Protein AF-A0A6G3TIR3-F1 (afdb_monomer_lite)

Foldseek 3Di:
DPPPPDALLRLLVQLCVVADPLLNLLLLLCLLDFAFPVLSVLCCCQVPVVDDPVSVVSNCPSPQKAWDDQPQFVPRTTGIDGDPRNSVSSPVVDDLVSSVVSLVSQQVVCCVPQHVPDDGLLSLLVVVVVPPDPDDDDDDPPDDDDDDDDDDDDDPDRDDDGPSSNVSSNVSCVVSVPPDPLPVVPPDDPDPDPCPPDPPDPLLVQLVVLVVCCVVPVDLVSLVVSLVSLVVVQVPDVPRSPDVSSVVSNVVSVVVSCVSPDDPPPPD

Organism: NCBI:txid194673

pLDDT: mean 74.74, std 19.96, range [28.95, 96.88]

Secondary structure (DSSP, 8-state):
-------HHHHHHHHHHHS-HHHHHHHHHHTTS--BHHHHHHHHHHH-TT--HHHHHHHHHTTSEEEPPTTSSSS---BEEE-HHHHHHHHTTS-HHHHHHHHHHHHHHHHHHT-TTSPPHHHHHHHHHHS-SS-------------------S----PPPPHHHHHHHHHHHHHHSPPPTTTGGGSS--S------PPPPHHHHHHHHHHHHHHHH--HHHHHHHHHHHHHHHHT-SSTTS-HHHHHHHHHHHHHHHHHH-SGGG--

Structure (mmCIF, N/CA/C/O backbone):
data_AF-A0A6G3TIR3-F1
#
_entry.id   AF-A0A6G3TIR3-F1
#
loop_
_atom_site.group_PDB
_atom_site.id
_atom_site.type_symbol
_atom_site.label_atom_id
_atom_site.label_alt_id
_atom_site.label_comp_id
_atom_site.label_asym_id
_atom_site.label_entity_id
_atom_site.label_seq_id
_atom_site.pdbx_PDB_ins_code
_atom_site.Cartn_x
_atom_site.Cartn_y
_atom_site.Cartn_z
_atom_site.occupancy
_atom_site.B_iso_or_equiv
_atom_site.auth_seq_id
_atom_site.auth_comp_id
_atom_site.auth_asym_id
_atom_site.auth_atom_id
_atom_site.pdbx_PDB_model_num
ATOM 1 N N . ARG A 1 1 ? -39.029 0.942 8.584 1.00 41.62 1 ARG A N 1
ATOM 2 C CA . ARG A 1 1 ? -38.148 2.103 8.299 1.00 41.62 1 ARG A CA 1
ATOM 3 C C . ARG A 1 1 ? -37.143 1.624 7.264 1.00 41.62 1 ARG A C 1
ATOM 5 O O . ARG A 1 1 ? -36.543 0.599 7.548 1.00 41.62 1 ARG A O 1
ATOM 12 N N . PRO A 1 2 ? -37.012 2.245 6.083 1.00 42.28 2 PRO A N 1
ATOM 13 C CA . PRO A 1 2 ? -35.969 1.831 5.154 1.00 42.28 2 PRO A CA 1
ATOM 14 C C . PRO A 1 2 ? -34.622 2.107 5.833 1.00 42.28 2 PRO A C 1
ATOM 16 O O . PRO A 1 2 ? -34.397 3.221 6.311 1.00 42.28 2 PRO A O 1
ATOM 19 N N . ASP A 1 3 ? -33.781 1.082 5.967 1.00 44.12 3 ASP A N 1
ATOM 20 C CA . ASP A 1 3 ? -32.414 1.219 6.460 1.00 44.12 3 ASP A CA 1
ATOM 21 C C . ASP A 1 3 ? -31.684 2.204 5.551 1.00 44.12 3 ASP A C 1
ATOM 23 O O . ASP A 1 3 ? -31.348 1.893 4.406 1.00 44.12 3 ASP A O 1
ATOM 27 N N . ARG A 1 4 ? -31.476 3.429 6.039 1.00 58.00 4 ARG A N 1
ATOM 28 C CA . ARG A 1 4 ? -30.613 4.401 5.377 1.00 58.00 4 ARG A CA 1
ATOM 29 C C . ARG A 1 4 ? -29.225 3.769 5.383 1.00 58.00 4 ARG A C 1
ATOM 31 O O . ARG A 1 4 ? -28.583 3.735 6.433 1.00 58.00 4 ARG A O 1
ATOM 38 N N . ARG A 1 5 ? -28.813 3.173 4.256 1.00 70.81 5 ARG A N 1
ATOM 39 C CA . ARG A 1 5 ? -27.464 2.621 4.096 1.00 70.81 5 ARG A CA 1
ATOM 40 C C . ARG A 1 5 ? -26.497 3.722 4.516 1.00 70.81 5 ARG A C 1
ATOM 42 O O . ARG A 1 5 ? -26.502 4.799 3.926 1.00 70.81 5 ARG A O 1
ATOM 49 N N . ARG A 1 6 ? -25.774 3.480 5.610 1.00 80.19 6 ARG A N 1
ATOM 50 C CA . ARG A 1 6 ? -24.813 4.440 6.156 1.00 80.19 6 ARG A CA 1
ATOM 51 C C . ARG A 1 6 ? -23.750 4.711 5.107 1.00 80.19 6 ARG A C 1
ATOM 53 O O . ARG A 1 6 ? -23.329 3.776 4.424 1.00 80.19 6 ARG A O 1
ATOM 60 N N . THR A 1 7 ? -23.304 5.955 5.012 1.00 89.62 7 THR A N 1
ATOM 61 C CA . THR A 1 7 ? -22.219 6.304 4.093 1.00 89.62 7 THR A CA 1
ATOM 62 C C . THR A 1 7 ? -20.907 5.635 4.535 1.00 89.62 7 THR A C 1
ATOM 64 O O . THR A 1 7 ? -20.741 5.300 5.716 1.00 89.62 7 THR A O 1
ATOM 67 N N . PRO A 1 8 ? -19.936 5.443 3.629 1.00 89.56 8 PRO A N 1
ATOM 68 C CA . PRO A 1 8 ? -18.633 4.872 3.978 1.00 89.56 8 PRO A CA 1
ATOM 69 C C . PRO A 1 8 ? -17.921 5.646 5.094 1.00 89.56 8 PRO A C 1
ATOM 71 O O . PRO A 1 8 ? -17.424 5.055 6.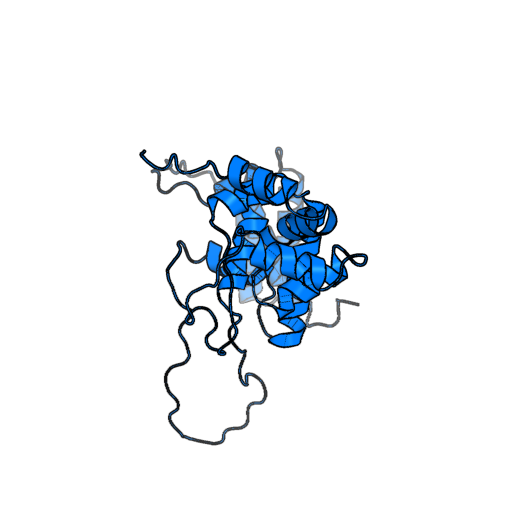053 1.00 89.56 8 PRO A O 1
ATOM 74 N N . LEU A 1 9 ? -17.958 6.981 5.034 1.00 90.25 9 LEU A N 1
ATOM 75 C CA . LEU A 1 9 ? -17.389 7.856 6.062 1.00 90.25 9 LEU A CA 1
ATOM 76 C C . LEU A 1 9 ? -18.098 7.711 7.415 1.00 90.25 9 LEU A C 1
ATOM 78 O O . LEU A 1 9 ? -17.435 7.734 8.452 1.00 90.25 9 LEU A O 1
ATOM 82 N N . GLU A 1 10 ? -19.419 7.514 7.430 1.00 91.81 10 GLU A N 1
ATOM 83 C CA . GLU A 1 10 ? -20.172 7.232 8.659 1.00 91.81 10 GLU A CA 1
ATOM 84 C C . GLU A 1 10 ? -19.785 5.877 9.261 1.00 91.81 10 GLU A C 1
ATOM 86 O O . GLU A 1 10 ? -19.665 5.763 10.482 1.00 91.81 10 GLU A O 1
ATOM 91 N N . ARG A 1 11 ? -19.551 4.851 8.429 1.00 92.81 11 ARG A N 1
ATOM 92 C CA . ARG A 1 11 ? -19.075 3.535 8.889 1.00 92.81 11 ARG A CA 1
ATOM 93 C C . ARG A 1 11 ? -17.698 3.643 9.539 1.00 92.81 11 ARG A C 1
ATOM 95 O O . ARG A 1 11 ? -17.530 3.157 10.656 1.00 92.81 11 ARG A O 1
ATOM 102 N N . VAL A 1 12 ? -16.754 4.325 8.884 1.00 93.44 12 VAL A N 1
ATOM 103 C CA . VAL A 1 12 ? -15.408 4.562 9.432 1.00 93.44 12 VAL A CA 1
ATOM 104 C C . VAL A 1 12 ? -15.484 5.376 10.723 1.00 93.44 12 VAL A C 1
ATOM 106 O O . VAL A 1 12 ? -14.868 5.005 11.715 1.00 93.44 12 VAL A O 1
ATOM 109 N N . SER A 1 13 ? -16.281 6.447 10.751 1.00 92.50 13 SER A N 1
ATOM 110 C CA . SER A 1 13 ? -16.417 7.306 11.937 1.00 92.50 13 SER A CA 1
ATOM 111 C C . SER A 1 13 ? -17.039 6.568 13.121 1.00 92.50 13 SER A C 1
ATOM 113 O O . SER A 1 13 ? -16.564 6.704 14.246 1.00 92.50 13 SER A O 1
ATOM 115 N N . ARG A 1 14 ? -18.057 5.731 12.880 1.00 93.56 14 ARG A N 1
ATOM 116 C CA . ARG A 1 14 ? -18.652 4.876 13.915 1.00 93.56 14 ARG A CA 1
ATOM 117 C C . ARG A 1 14 ? -17.639 3.879 14.469 1.00 93.56 14 ARG A C 1
ATOM 119 O O . ARG A 1 14 ? -17.598 3.690 15.679 1.00 93.56 14 ARG A O 1
ATOM 126 N N . PHE A 1 15 ? -16.855 3.247 13.597 1.00 94.06 15 PHE A N 1
ATOM 127 C CA . PHE A 1 15 ? -15.789 2.348 14.025 1.00 94.06 15 PHE A CA 1
ATOM 128 C C . PHE A 1 15 ? -14.762 3.094 14.882 1.00 94.06 15 PHE A C 1
ATOM 130 O O . PHE A 1 15 ? -14.517 2.686 16.008 1.00 94.06 15 PHE A O 1
ATOM 137 N N . SER A 1 16 ? -14.246 4.235 14.411 1.00 92.44 16 SER A N 1
ATOM 138 C CA . SER A 1 16 ? -13.274 5.037 15.164 1.00 92.44 16 SER A CA 1
ATOM 139 C C . SER A 1 16 ? -13.802 5.527 16.517 1.00 92.44 16 SER A C 1
ATOM 141 O O . SER A 1 16 ? -13.012 5.704 17.432 1.00 92.44 16 SER A O 1
ATOM 143 N N . ALA A 1 17 ? -15.113 5.745 16.660 1.00 93.19 17 ALA A N 1
ATOM 144 C CA . ALA A 1 17 ? -15.724 6.138 17.931 1.00 93.19 17 ALA A CA 1
ATOM 145 C C . ALA A 1 17 ? -15.863 4.977 18.934 1.00 93.19 17 ALA A C 1
ATOM 147 O O . ALA A 1 17 ? -15.953 5.222 20.134 1.00 93.19 17 ALA A O 1
ATOM 148 N N . GLY A 1 18 ? -15.936 3.732 18.451 1.00 91.62 18 GLY A N 1
ATOM 149 C CA . GLY A 1 18 ? -16.073 2.533 19.285 1.00 91.62 18 GLY A CA 1
ATOM 150 C C . GLY A 1 18 ? -14.779 1.743 19.481 1.00 91.62 18 GLY A C 1
ATOM 151 O O . GLY A 1 18 ? -14.762 0.837 20.308 1.00 91.62 18 GLY A O 1
ATOM 152 N N . ALA A 1 19 ? -13.733 2.063 18.721 1.00 94.31 19 ALA A N 1
ATOM 153 C CA . ALA A 1 19 ? -12.439 1.398 18.756 1.00 94.31 19 ALA A CA 1
ATOM 154 C C . ALA A 1 19 ? -11.397 2.246 19.498 1.00 94.31 19 ALA A C 1
ATOM 156 O O . ALA A 1 19 ? -11.492 3.475 19.567 1.00 94.31 19 ALA A O 1
ATOM 157 N N . SER A 1 20 ? -10.362 1.594 20.013 1.00 95.69 20 SER A N 1
ATOM 158 C CA . SER A 1 20 ? -9.183 2.264 20.546 1.00 95.69 20 SER A CA 1
ATOM 159 C C . SER A 1 20 ? -8.478 3.089 19.453 1.00 95.69 20 SER A C 1
ATOM 161 O O . SER A 1 20 ? -8.531 2.742 18.266 1.00 95.69 20 SER A O 1
ATOM 163 N N . PRO A 1 21 ? -7.765 4.179 19.806 1.00 94.44 21 PRO A N 1
ATOM 164 C CA . PRO A 1 21 ? -7.036 4.983 18.821 1.00 94.44 21 PRO A CA 1
ATOM 165 C C . PRO A 1 21 ? -6.026 4.164 18.003 1.00 94.44 21 PRO A C 1
ATOM 167 O O . PRO A 1 21 ? -5.838 4.411 16.811 1.00 94.44 21 PRO A O 1
ATOM 170 N N . ALA A 1 22 ? -5.409 3.159 18.631 1.00 95.19 22 ALA A N 1
ATOM 171 C CA . ALA A 1 22 ? -4.473 2.253 17.980 1.00 95.19 22 ALA A CA 1
ATOM 172 C C . ALA A 1 22 ? -5.178 1.314 16.983 1.00 95.19 22 ALA A C 1
ATOM 174 O O . ALA A 1 22 ? -4.703 1.182 15.856 1.00 95.19 22 ALA A O 1
ATOM 175 N N . ALA A 1 23 ? -6.346 0.753 17.319 1.00 96.31 23 ALA A N 1
ATOM 176 C CA . ALA A 1 23 ? -7.161 -0.018 16.376 1.00 96.31 23 ALA A CA 1
ATOM 177 C C . ALA A 1 23 ? -7.675 0.844 15.208 1.00 96.31 23 ALA A C 1
ATOM 179 O O . ALA A 1 23 ? -7.647 0.417 14.050 1.00 96.31 23 ALA A O 1
ATOM 180 N N . ALA A 1 24 ? -8.075 2.091 15.483 1.00 95.94 24 ALA A N 1
ATOM 181 C CA . ALA A 1 24 ? -8.470 3.050 14.454 1.00 95.94 24 ALA A CA 1
ATOM 182 C C . ALA A 1 24 ? -7.327 3.348 13.470 1.00 95.94 24 ALA A C 1
ATOM 184 O O . ALA A 1 24 ? -7.555 3.386 12.259 1.00 95.94 24 ALA A O 1
ATOM 185 N N . ARG A 1 25 ? -6.095 3.517 13.971 1.00 96.06 25 ARG A N 1
ATOM 186 C CA . ARG A 1 25 ? -4.902 3.707 13.133 1.00 96.06 25 ARG A CA 1
ATOM 187 C C . ARG A 1 25 ? -4.528 2.436 12.373 1.00 96.06 25 ARG A C 1
ATOM 189 O O . ARG A 1 25 ? -4.224 2.515 11.186 1.00 96.06 25 ARG A O 1
ATOM 196 N N . LEU A 1 26 ? -4.608 1.273 13.018 1.00 96.88 26 LEU A N 1
ATOM 197 C CA . LEU A 1 26 ? -4.337 -0.018 12.388 1.00 96.88 26 LEU A CA 1
ATOM 198 C C . LEU A 1 26 ? -5.281 -0.275 11.207 1.00 96.88 26 LEU A C 1
ATOM 200 O O . LEU A 1 26 ? -4.818 -0.681 10.147 1.00 96.88 26 LEU A O 1
ATOM 204 N N . ALA A 1 27 ? -6.574 0.039 11.335 1.00 96.69 27 ALA A N 1
ATOM 205 C CA . ALA A 1 27 ? -7.530 -0.086 10.233 1.00 96.69 27 ALA A CA 1
ATOM 206 C C . ALA A 1 27 ? -7.134 0.739 8.992 1.00 96.69 27 ALA A C 1
ATOM 208 O O . ALA A 1 27 ? -7.370 0.299 7.868 1.00 96.69 27 ALA A O 1
ATOM 209 N N . VAL A 1 28 ? -6.507 1.908 9.182 1.00 96.62 28 VAL A N 1
ATOM 210 C CA . VAL A 1 28 ? -6.006 2.740 8.076 1.00 96.62 28 VAL A CA 1
ATOM 211 C C . VAL A 1 28 ? -4.849 2.049 7.352 1.00 96.62 28 VAL A C 1
ATOM 213 O O . VAL A 1 28 ? -4.869 1.984 6.127 1.00 96.62 28 VAL A O 1
ATOM 216 N N . TYR A 1 29 ? -3.882 1.477 8.077 1.00 96.69 29 TYR A N 1
ATOM 217 C CA . TYR A 1 29 ? -2.795 0.719 7.444 1.00 96.69 29 TYR A CA 1
ATOM 218 C C . TYR A 1 29 ? -3.309 -0.539 6.746 1.00 96.69 29 TYR A C 1
ATOM 220 O O . TYR A 1 29 ? -2.918 -0.817 5.616 1.00 96.69 29 TYR A O 1
ATOM 228 N N . LEU A 1 30 ? -4.238 -1.264 7.372 1.00 96.00 30 LEU A N 1
ATOM 229 C CA . LEU A 1 30 ? -4.790 -2.495 6.811 1.00 96.00 30 LEU A CA 1
ATOM 230 C C . LEU A 1 30 ? -5.592 -2.263 5.522 1.00 96.00 30 LEU A C 1
ATOM 232 O O . LEU A 1 30 ? -5.652 -3.151 4.670 1.00 96.00 30 LEU A O 1
ATOM 236 N N . ALA A 1 31 ? -6.143 -1.063 5.319 1.00 95.50 31 ALA A N 1
ATOM 237 C CA . ALA A 1 31 ? -6.782 -0.691 4.057 1.00 95.50 31 ALA A CA 1
ATOM 238 C C . ALA A 1 31 ? -5.821 -0.768 2.854 1.00 95.50 31 ALA A C 1
ATOM 240 O O . ALA A 1 31 ? -6.276 -1.026 1.736 1.00 95.50 31 ALA A O 1
ATOM 241 N N . ALA A 1 32 ? -4.516 -0.605 3.096 1.00 94.00 32 ALA A N 1
ATOM 242 C CA . ALA A 1 32 ? -3.428 -0.714 2.125 1.00 94.00 32 ALA A CA 1
ATOM 243 C C . ALA A 1 32 ? -2.733 -2.092 2.154 1.00 94.00 32 ALA A C 1
ATOM 245 O O . ALA A 1 32 ? -1.592 -2.222 1.724 1.00 94.00 32 ALA A O 1
ATOM 246 N N . THR A 1 33 ? -3.381 -3.133 2.684 1.00 92.81 33 THR A N 1
ATOM 247 C CA . THR A 1 33 ? -2.770 -4.468 2.781 1.00 92.81 33 THR A CA 1
ATOM 248 C C . THR A 1 33 ? -3.672 -5.562 2.226 1.00 92.81 33 THR A C 1
ATOM 250 O O . THR A 1 33 ? -4.901 -5.448 2.313 1.00 92.81 33 THR A O 1
ATOM 253 N N . PRO A 1 34 ? -3.080 -6.649 1.707 1.00 90.19 34 PRO A N 1
ATOM 254 C CA . PRO A 1 34 ? -3.772 -7.916 1.511 1.00 90.19 34 PRO A CA 1
ATOM 255 C C . PRO A 1 34 ? -4.199 -8.467 2.872 1.00 90.19 34 PRO A C 1
ATOM 257 O O . PRO A 1 34 ? -3.381 -8.649 3.774 1.00 90.19 34 PRO A O 1
ATOM 260 N N . LEU A 1 35 ? -5.495 -8.707 3.046 1.00 91.69 35 LEU A N 1
ATOM 261 C CA . LEU A 1 35 ? -6.059 -9.002 4.359 1.00 91.69 35 LEU A CA 1
ATOM 262 C C . LEU A 1 35 ? -6.076 -10.508 4.638 1.00 91.69 35 LEU A C 1
ATOM 264 O O . LEU A 1 35 ? -7.133 -11.127 4.737 1.00 91.69 35 LEU A O 1
ATOM 268 N N . CYS A 1 36 ? -4.899 -11.101 4.799 1.00 90.75 36 CYS A N 1
ATOM 269 C CA . CYS A 1 36 ? -4.747 -12.396 5.457 1.00 90.75 36 CYS A CA 1
ATOM 270 C C . CYS A 1 36 ? -4.069 -12.197 6.818 1.00 90.75 36 CYS A C 1
ATOM 272 O O . CYS A 1 36 ? -3.284 -11.266 7.012 1.00 90.75 36 CYS A O 1
ATOM 274 N N . LEU A 1 37 ? -4.381 -13.057 7.790 1.00 92.44 37 LEU A N 1
ATOM 275 C CA . LEU A 1 37 ? -3.948 -12.850 9.176 1.00 92.44 37 LEU A CA 1
ATOM 276 C C . LEU A 1 37 ? -2.421 -12.661 9.340 1.00 92.44 37 LEU A C 1
ATOM 278 O O . LEU A 1 37 ? -2.038 -11.752 10.080 1.00 92.44 37 LEU A O 1
ATOM 282 N N . PRO A 1 38 ? -1.545 -13.420 8.646 1.00 91.44 38 PRO A N 1
ATOM 283 C CA . PRO A 1 38 ? -0.098 -13.212 8.734 1.00 91.44 38 PRO A CA 1
ATOM 284 C C . PRO A 1 38 ? 0.345 -11.813 8.287 1.00 91.44 38 PRO A C 1
ATOM 286 O O . PRO A 1 38 ? 1.161 -11.181 8.956 1.00 91.44 38 PRO A O 1
ATOM 289 N N . VAL A 1 39 ? -0.230 -11.294 7.198 1.00 92.62 39 VAL A N 1
ATOM 290 C CA . VAL A 1 39 ? 0.092 -9.955 6.679 1.00 92.62 39 VAL A CA 1
ATOM 291 C C . VAL A 1 39 ? -0.456 -8.867 7.596 1.00 92.62 39 VAL A C 1
ATOM 293 O O . VAL A 1 39 ? 0.236 -7.889 7.872 1.00 92.62 39 VAL A O 1
ATOM 296 N N . MET A 1 40 ? -1.659 -9.054 8.143 1.00 94.94 40 MET A N 1
ATOM 297 C CA . MET A 1 40 ? -2.224 -8.112 9.112 1.00 94.94 40 MET A CA 1
ATOM 298 C C . MET A 1 40 ? -1.338 -7.994 10.361 1.00 94.94 40 MET A C 1
ATOM 300 O O . MET A 1 40 ? -1.084 -6.890 10.840 1.00 94.94 40 MET A O 1
ATOM 304 N N . GLN A 1 41 ? -0.833 -9.124 10.868 1.00 95.00 41 GLN A N 1
ATOM 305 C CA . GLN A 1 41 ? 0.091 -9.162 12.005 1.00 95.00 41 GLN A CA 1
ATOM 306 C C . GLN A 1 41 ? 1.458 -8.561 11.666 1.00 95.00 41 GLN A C 1
ATOM 308 O O . GLN A 1 41 ? 2.043 -7.870 12.501 1.00 95.00 41 GLN A O 1
ATOM 313 N N . LEU A 1 42 ? 1.969 -8.799 10.455 1.00 95.00 42 LEU A N 1
ATOM 314 C CA . LEU A 1 42 ? 3.196 -8.166 9.978 1.00 95.00 42 LEU A CA 1
ATOM 315 C C . LEU A 1 42 ? 3.056 -6.643 10.009 1.00 95.00 42 LEU A C 1
ATOM 317 O O . LEU A 1 42 ? 3.841 -5.973 10.673 1.00 95.00 42 LEU A O 1
ATOM 321 N N . VAL A 1 43 ? 2.023 -6.117 9.351 1.00 95.44 43 VAL A N 1
ATOM 322 C CA . VAL A 1 43 ? 1.775 -4.673 9.240 1.00 95.44 43 VAL A CA 1
ATOM 323 C C . VAL A 1 43 ? 1.524 -4.055 10.607 1.00 95.44 43 VAL A C 1
ATOM 325 O O . VAL A 1 43 ? 2.019 -2.968 10.886 1.00 95.44 43 VAL A O 1
ATOM 328 N N . GLN A 1 44 ? 0.820 -4.756 11.495 1.00 96.19 44 GLN A N 1
ATOM 329 C CA . GLN A 1 44 ? 0.664 -4.320 12.875 1.00 96.19 44 GLN A CA 1
ATOM 330 C C . GLN A 1 44 ? 2.020 -4.109 13.562 1.00 96.19 44 GLN A C 1
ATOM 332 O O . GLN A 1 44 ? 2.265 -3.051 14.138 1.00 96.19 44 GLN A O 1
ATOM 337 N N . ARG A 1 45 ? 2.908 -5.106 13.495 1.00 96.06 45 ARG A N 1
ATOM 338 C CA . ARG A 1 45 ? 4.201 -5.081 14.193 1.00 96.06 45 ARG A CA 1
ATOM 339 C C . ARG A 1 45 ? 5.177 -4.075 13.589 1.00 96.06 45 ARG A C 1
ATOM 341 O O . ARG A 1 45 ? 5.994 -3.535 14.328 1.00 96.06 45 ARG A O 1
ATOM 348 N N . THR A 1 46 ? 5.105 -3.830 12.281 1.00 95.12 46 THR A N 1
ATOM 349 C CA . THR A 1 46 ? 6.017 -2.910 11.588 1.00 95.12 46 THR A CA 1
ATOM 350 C C . THR A 1 46 ? 5.521 -1.466 11.602 1.00 95.12 46 THR A C 1
ATOM 352 O O . THR A 1 46 ? 6.301 -0.563 11.891 1.00 95.12 46 THR A O 1
ATOM 355 N N . MET A 1 47 ? 4.228 -1.233 11.360 1.00 95.25 47 MET A N 1
ATOM 356 C CA . MET A 1 47 ? 3.656 0.118 11.255 1.00 95.25 47 MET A CA 1
ATOM 357 C C . MET A 1 47 ? 3.150 0.673 12.588 1.00 95.25 47 MET A C 1
ATOM 359 O O . MET A 1 47 ? 2.989 1.887 12.732 1.00 95.25 47 MET A O 1
ATOM 363 N N . LEU A 1 48 ? 2.855 -0.195 13.561 1.00 94.94 48 LEU A N 1
ATOM 364 C CA . LEU A 1 48 ? 2.316 0.203 14.861 1.00 94.94 48 LEU A CA 1
ATOM 365 C C . LEU A 1 48 ? 2.867 -0.680 16.002 1.00 94.94 48 LEU A C 1
ATOM 367 O O . LEU A 1 48 ? 2.097 -1.371 16.675 1.00 94.94 48 LEU A O 1
ATOM 371 N N . PRO A 1 49 ? 4.187 -0.638 16.274 1.00 90.81 49 PRO A N 1
ATOM 372 C CA . PRO A 1 49 ? 4.867 -1.558 17.198 1.00 90.81 49 PRO A CA 1
ATOM 373 C C . PRO A 1 49 ? 4.395 -1.481 18.661 1.00 90.81 49 PRO A C 1
ATOM 375 O O . PRO A 1 49 ? 4.690 -2.378 19.443 1.00 90.81 49 PRO A O 1
ATOM 378 N N . GLY A 1 50 ? 3.664 -0.427 19.044 1.00 88.25 50 GLY A N 1
ATOM 379 C CA . GLY A 1 50 ? 3.039 -0.292 20.366 1.00 88.25 50 GLY A CA 1
ATOM 380 C C . GLY A 1 50 ? 1.651 -0.932 20.492 1.00 88.25 50 GLY A C 1
ATOM 381 O O . GLY A 1 50 ? 1.055 -0.859 21.562 1.00 88.25 50 GLY A O 1
ATOM 382 N N . SER A 1 51 ? 1.119 -1.516 19.415 1.00 93.00 51 SER A N 1
ATOM 383 C CA . SER A 1 51 ? -0.162 -2.231 19.419 1.00 93.00 51 SER A CA 1
ATOM 384 C C . SER A 1 51 ? 0.031 -3.740 19.567 1.00 93.00 51 SER A C 1
ATOM 386 O O . SER A 1 51 ? 1.110 -4.274 19.304 1.00 93.00 51 SER A O 1
ATOM 388 N N . GLY A 1 52 ? -1.023 -4.438 19.981 1.00 92.75 52 GLY A N 1
ATOM 389 C CA . GLY A 1 52 ? -1.021 -5.877 20.193 1.00 92.75 52 GLY A CA 1
ATOM 390 C C . GLY A 1 52 ? -2.262 -6.576 19.630 1.00 92.75 52 GLY A C 1
ATOM 391 O O . GLY A 1 52 ? -3.089 -5.986 18.933 1.00 92.75 52 GLY A O 1
ATOM 392 N N . PRO A 1 53 ? -2.427 -7.874 19.919 1.00 93.69 53 PRO A N 1
ATOM 393 C CA . PRO A 1 53 ? -3.523 -8.668 19.362 1.00 93.69 53 PRO A CA 1
ATOM 394 C C . PRO A 1 53 ? -4.923 -8.101 19.648 1.00 93.69 53 PRO A C 1
ATOM 396 O O . PRO A 1 53 ? -5.838 -8.332 18.860 1.00 93.69 53 PRO A O 1
ATOM 399 N N . SER A 1 54 ? -5.086 -7.344 20.738 1.00 95.56 54 SER A N 1
ATOM 400 C CA . SER A 1 54 ? -6.339 -6.680 21.109 1.00 95.56 54 SER A CA 1
ATOM 401 C C . SER A 1 54 ? -6.799 -5.679 20.049 1.00 95.56 54 SER A C 1
ATOM 403 O O . SER A 1 54 ? -7.934 -5.766 19.588 1.00 95.56 54 SER A O 1
ATOM 405 N N . GLU A 1 55 ? -5.916 -4.794 19.583 1.00 96.12 55 GLU A N 1
ATOM 406 C CA . GLU A 1 55 ? -6.248 -3.792 18.565 1.00 96.12 55 GLU A CA 1
ATOM 407 C C . GLU A 1 55 ? -6.611 -4.446 17.228 1.00 96.12 55 GLU A C 1
ATOM 409 O O . GLU A 1 55 ? -7.525 -4.004 16.533 1.00 96.12 55 GLU A O 1
ATOM 414 N N . LEU A 1 56 ? -5.924 -5.534 16.869 1.00 95.75 56 LEU A N 1
ATOM 415 C CA . LEU A 1 56 ? -6.247 -6.305 15.671 1.00 95.75 56 LEU A CA 1
ATOM 416 C C . LEU A 1 56 ? -7.619 -6.986 15.797 1.00 95.75 56 LEU A C 1
ATOM 418 O O . LEU A 1 56 ? -8.405 -6.977 14.847 1.00 95.75 56 LEU A O 1
ATOM 422 N N . ALA A 1 57 ? -7.932 -7.540 16.970 1.00 94.94 57 ALA A N 1
ATOM 423 C CA . ALA A 1 57 ? -9.237 -8.130 17.246 1.00 94.94 57 ALA A CA 1
ATOM 424 C C . ALA A 1 57 ? -10.359 -7.083 17.178 1.00 94.94 57 ALA A C 1
ATOM 426 O O . ALA A 1 57 ? -11.415 -7.360 16.607 1.00 94.94 57 ALA A O 1
ATOM 427 N N . GLU A 1 58 ? -10.124 -5.867 17.677 1.00 95.94 58 GLU A N 1
ATOM 428 C CA . GLU A 1 58 ? -11.066 -4.754 17.538 1.00 95.94 58 GLU A CA 1
ATOM 429 C C . GLU A 1 58 ? -11.362 -4.433 16.068 1.00 95.94 58 GLU A C 1
ATOM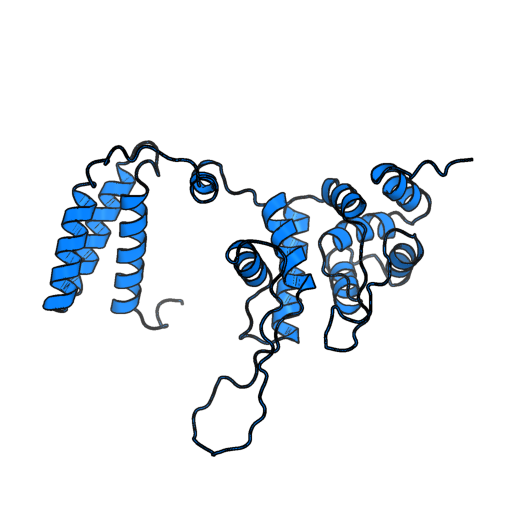 431 O O . GLU A 1 58 ? -12.525 -4.248 15.712 1.00 95.94 58 GLU A O 1
ATOM 436 N N . VAL A 1 59 ? -10.353 -4.421 15.188 1.00 96.00 59 VAL A N 1
ATOM 437 C CA . VAL A 1 59 ? -10.563 -4.204 13.744 1.00 96.00 59 VAL A CA 1
ATOM 438 C C . VAL A 1 59 ? -11.408 -5.327 13.129 1.00 96.00 59 VAL A C 1
ATOM 440 O O . VAL A 1 59 ? -12.341 -5.055 12.368 1.00 96.00 59 VAL A O 1
ATOM 443 N N . LEU A 1 60 ? -11.115 -6.583 13.478 1.00 93.56 60 LEU A N 1
ATOM 444 C CA . LEU A 1 60 ? -11.816 -7.761 12.956 1.00 93.56 60 LEU A CA 1
ATOM 445 C C . LEU A 1 60 ? -13.277 -7.847 13.424 1.00 93.56 60 LEU A C 1
ATOM 447 O O . LEU A 1 60 ? -14.136 -8.305 12.672 1.00 93.56 60 LEU A O 1
ATOM 451 N N . VAL A 1 61 ? -13.574 -7.404 14.649 1.00 92.25 61 VAL A N 1
ATOM 452 C CA . VAL A 1 61 ? -14.926 -7.440 15.238 1.00 92.25 61 VAL A CA 1
ATOM 453 C C . VAL A 1 61 ? -15.687 -6.123 15.016 1.00 92.25 61 VAL A C 1
ATOM 455 O O . VAL A 1 61 ? -16.917 -6.097 15.041 1.00 92.25 61 VAL A O 1
ATOM 458 N N . GLY A 1 62 ? -14.983 -5.028 14.721 1.00 87.19 62 GLY A N 1
ATOM 459 C CA . GLY A 1 62 ? -15.522 -3.672 14.583 1.00 87.19 62 GLY A CA 1
ATOM 460 C C . GLY A 1 62 ? -16.389 -3.422 13.344 1.00 87.19 62 GLY A C 1
ATOM 461 O O . GLY A 1 62 ? -16.910 -2.320 13.167 1.00 87.19 62 GLY A O 1
ATOM 462 N N . GLY A 1 63 ? -16.574 -4.430 12.485 1.00 87.31 63 GLY A N 1
ATOM 463 C CA . GLY A 1 63 ? -17.520 -4.395 11.363 1.00 87.31 63 GLY A CA 1
ATOM 464 C C . GLY A 1 63 ? -17.047 -3.626 10.124 1.00 87.31 63 GLY A C 1
ATOM 465 O O . GLY A 1 63 ? -17.849 -3.371 9.219 1.00 87.31 63 GLY A O 1
ATOM 466 N N . LEU A 1 64 ? -15.765 -3.247 10.070 1.00 90.75 64 LEU A N 1
ATOM 467 C CA . LEU A 1 64 ? -15.128 -2.752 8.843 1.00 90.75 64 LEU A CA 1
ATOM 468 C C . LEU A 1 64 ? -14.616 -3.892 7.962 1.00 90.75 64 LEU A C 1
ATOM 470 O O . LEU A 1 64 ? -14.651 -3.774 6.740 1.00 90.75 64 LEU A O 1
ATOM 474 N N . VAL A 1 65 ? -14.171 -4.979 8.590 1.00 92.31 65 VAL A N 1
ATOM 475 C CA . VAL A 1 65 ? -13.601 -6.150 7.932 1.00 92.31 65 VAL A CA 1
ATOM 476 C C . VAL A 1 65 ? -14.621 -7.287 7.945 1.00 92.31 65 VAL A C 1
ATOM 478 O O . VAL A 1 65 ? -15.285 -7.538 8.950 1.00 92.31 65 VAL A O 1
ATOM 481 N N . THR A 1 66 ? -14.750 -7.981 6.823 1.00 91.12 66 THR A N 1
ATOM 482 C CA . THR A 1 66 ? -15.610 -9.158 6.659 1.00 91.12 66 THR A CA 1
ATOM 483 C C . THR A 1 66 ? -14.776 -10.346 6.209 1.00 91.12 66 THR A C 1
ATOM 485 O O . THR A 1 66 ? -13.703 -10.171 5.644 1.00 91.12 66 THR A O 1
ATOM 488 N N . ARG A 1 67 ? -15.221 -11.572 6.487 1.00 88.75 67 ARG A N 1
ATOM 489 C CA . ARG A 1 67 ? -14.534 -12.761 5.972 1.00 88.75 67 ARG A CA 1
ATOM 490 C C . ARG A 1 67 ? -14.809 -12.887 4.479 1.00 88.75 67 ARG A C 1
ATOM 492 O O . ARG A 1 67 ? -15.973 -12.907 4.078 1.00 88.75 67 ARG A O 1
ATOM 499 N N . ALA A 1 68 ? -13.748 -12.991 3.690 1.00 82.38 68 ALA A N 1
ATOM 500 C CA . ALA A 1 68 ? -13.857 -13.312 2.280 1.00 82.38 68 ALA A CA 1
ATOM 501 C C . ALA A 1 68 ? -14.321 -14.766 2.107 1.00 82.38 68 ALA A C 1
ATOM 503 O O . ALA A 1 68 ? -14.150 -15.609 2.999 1.00 82.38 68 ALA A O 1
ATOM 504 N N . ARG A 1 69 ? -14.938 -15.058 0.959 1.00 69.75 69 ARG A N 1
ATOM 505 C CA . ARG A 1 69 ? -15.343 -16.420 0.600 1.00 69.75 69 ARG A CA 1
ATOM 506 C C . ARG A 1 69 ? -14.080 -17.274 0.369 1.00 69.75 69 ARG A C 1
ATOM 508 O O . ARG A 1 69 ? -13.030 -16.747 0.014 1.00 69.75 69 ARG A O 1
ATOM 515 N N . ALA A 1 70 ? -14.159 -18.568 0.694 1.00 57.50 70 ALA A N 1
ATOM 516 C CA . ALA A 1 70 ? -13.010 -19.464 0.917 1.00 57.50 70 ALA A CA 1
ATOM 517 C C . ALA A 1 70 ? -12.124 -19.764 -0.320 1.00 57.50 70 ALA A C 1
ATOM 519 O O . ALA A 1 70 ? -11.204 -20.571 -0.240 1.00 57.50 70 ALA A O 1
ATOM 520 N N . ASP A 1 71 ? -12.388 -19.132 -1.456 1.00 56.88 71 ASP A N 1
ATOM 521 C CA . ASP A 1 71 ? -11.831 -19.405 -2.779 1.00 56.88 71 ASP A CA 1
ATOM 522 C C . ASP A 1 71 ? -10.722 -18.432 -3.226 1.00 56.88 71 ASP A C 1
ATOM 524 O O . ASP A 1 71 ? -10.131 -18.635 -4.281 1.00 56.88 71 ASP A O 1
ATOM 528 N N . GLN A 1 72 ? -10.368 -17.420 -2.427 1.00 56.12 72 GLN A N 1
ATOM 529 C CA . GLN A 1 72 ? -9.379 -16.401 -2.833 1.00 56.12 72 GLN A CA 1
ATOM 530 C C . GLN A 1 72 ? -7.900 -16.810 -2.668 1.00 56.12 72 GLN A C 1
ATOM 532 O O . GLN A 1 72 ? -7.021 -16.127 -3.189 1.00 56.12 72 GLN A O 1
ATOM 537 N N . GLY A 1 73 ? -7.606 -17.892 -1.934 1.00 54.31 73 GLY A N 1
ATOM 538 C CA . GLY A 1 73 ? -6.238 -18.215 -1.500 1.00 54.31 73 GLY A CA 1
ATOM 539 C C . GLY A 1 73 ? -5.593 -19.454 -2.111 1.00 54.31 73 GLY A C 1
ATOM 540 O O . GLY A 1 73 ? -4.374 -19.564 -2.062 1.00 54.31 73 GLY A O 1
ATOM 541 N N . GLY A 1 74 ? -6.371 -20.412 -2.629 1.00 54.78 74 GLY A N 1
ATOM 542 C CA . GLY A 1 74 ? -5.874 -21.725 -3.087 1.00 54.78 74 GLY A CA 1
ATOM 543 C C . GLY A 1 74 ? -5.207 -22.609 -2.009 1.00 54.78 74 GLY A C 1
ATOM 544 O O . GLY A 1 74 ? -5.156 -23.824 -2.170 1.00 54.78 74 GLY A O 1
ATOM 545 N N . ASP A 1 75 ? -4.757 -22.025 -0.896 1.00 59.03 75 ASP A N 1
ATOM 546 C CA . ASP A 1 75 ? -3.942 -22.610 0.176 1.00 59.03 75 ASP A CA 1
ATOM 547 C C . ASP A 1 75 ? -4.735 -22.937 1.459 1.00 59.03 75 ASP A C 1
ATOM 549 O O . ASP A 1 75 ? -4.173 -23.434 2.433 1.00 59.03 75 ASP A O 1
ATOM 553 N N . GLY A 1 76 ? -6.041 -22.646 1.485 1.00 62.84 76 GLY A N 1
ATOM 554 C CA . GLY A 1 76 ? -6.896 -22.818 2.666 1.00 62.84 76 GLY A CA 1
ATOM 555 C C . GLY A 1 76 ? -6.772 -21.716 3.730 1.00 62.84 76 GLY A C 1
ATOM 556 O O . GLY A 1 76 ? -7.399 -21.826 4.787 1.00 62.84 76 GLY A O 1
ATOM 557 N N . SER A 1 77 ? -6.015 -20.645 3.473 1.00 70.88 77 SER A N 1
ATOM 558 C CA . SER A 1 77 ? -5.908 -19.493 4.371 1.00 70.88 77 SER A CA 1
ATOM 559 C C . SER A 1 77 ? -7.219 -18.707 4.441 1.00 70.88 77 SER A C 1
ATOM 561 O O . SER A 1 77 ? -7.883 -18.454 3.436 1.00 70.88 77 SER A O 1
ATOM 563 N N . GLN A 1 78 ? -7.590 -18.262 5.646 1.00 84.75 78 GLN A N 1
ATOM 564 C CA . GLN A 1 78 ? -8.733 -17.366 5.831 1.00 84.75 78 GLN A CA 1
ATOM 565 C C . GLN A 1 78 ? -8.366 -15.950 5.375 1.00 84.75 78 GLN A C 1
ATOM 567 O O . GLN A 1 78 ? -7.571 -15.260 6.019 1.00 84.75 78 GLN A O 1
ATOM 572 N N . TRP A 1 79 ? -9.024 -15.507 4.308 1.00 88.00 79 TRP A N 1
ATOM 573 C CA . TRP A 1 79 ? -8.939 -14.145 3.794 1.00 88.00 79 TRP A CA 1
ATOM 574 C C . TRP A 1 79 ? -10.047 -13.264 4.355 1.00 88.00 79 TRP A C 1
ATOM 576 O O . TRP A 1 79 ? -11.134 -13.728 4.715 1.00 88.00 79 TRP A O 1
ATOM 586 N N . TYR A 1 80 ? -9.777 -11.975 4.416 1.00 91.81 80 TYR A N 1
ATOM 587 C CA . TYR A 1 80 ? -10.734 -10.964 4.807 1.00 91.81 80 TYR A CA 1
ATOM 588 C C . TYR A 1 80 ? -10.865 -9.913 3.708 1.00 91.81 80 TYR A C 1
ATOM 590 O O . TYR A 1 80 ? -10.013 -9.797 2.834 1.00 91.81 80 TYR A O 1
ATOM 598 N N . ASP A 1 81 ? -11.936 -9.136 3.763 1.00 91.81 81 ASP A N 1
ATOM 599 C CA . ASP A 1 81 ? -12.169 -8.042 2.837 1.00 91.81 81 ASP A CA 1
ATOM 600 C C . ASP A 1 81 ? -12.758 -6.820 3.547 1.00 91.81 81 ASP A C 1
ATOM 602 O O . ASP A 1 81 ? -13.461 -6.930 4.559 1.00 91.81 81 ASP A O 1
ATOM 606 N N . ILE A 1 82 ? -12.458 -5.649 2.996 1.00 92.62 82 ILE A N 1
ATOM 607 C CA . ILE A 1 82 ? -13.034 -4.361 3.360 1.00 92.62 82 ILE A CA 1
ATOM 608 C C . ILE A 1 82 ? -13.797 -3.870 2.141 1.00 92.62 82 ILE A C 1
ATOM 610 O O . ILE A 1 82 ? -13.237 -3.767 1.050 1.00 92.62 82 ILE A O 1
ATOM 614 N N . ASP A 1 83 ? -15.052 -3.501 2.379 1.00 92.38 83 ASP A N 1
ATOM 615 C CA . ASP A 1 83 ? -15.913 -2.835 1.407 1.00 92.38 83 ASP A CA 1
ATOM 616 C C . ASP A 1 83 ? -15.137 -1.750 0.626 1.00 92.38 83 ASP A C 1
ATOM 618 O O . ASP A 1 83 ? -14.517 -0.891 1.262 1.00 92.38 83 ASP A O 1
ATOM 622 N N . PRO A 1 84 ? -15.136 -1.769 -0.722 1.00 90.19 84 PRO A N 1
ATOM 623 C CA . PRO A 1 84 ? -14.290 -0.885 -1.520 1.00 90.19 84 PRO A CA 1
ATOM 624 C C . PRO A 1 84 ? -14.451 0.601 -1.187 1.00 90.19 84 PRO A C 1
ATOM 626 O O . PRO A 1 84 ? -13.458 1.321 -1.113 1.00 90.19 84 PRO A O 1
ATOM 629 N N . GLU A 1 85 ? -15.671 1.067 -0.913 1.00 90.75 85 GLU A N 1
ATOM 630 C CA . GLU A 1 85 ? -15.911 2.476 -0.590 1.00 90.75 85 GLU A CA 1
ATOM 631 C C . GLU A 1 85 ? -15.386 2.834 0.810 1.00 90.75 85 GLU A C 1
ATOM 633 O O . GLU A 1 85 ? -14.866 3.929 1.041 1.00 90.75 85 GLU A O 1
ATOM 638 N N . VAL A 1 86 ? -15.485 1.899 1.761 1.00 94.12 86 VAL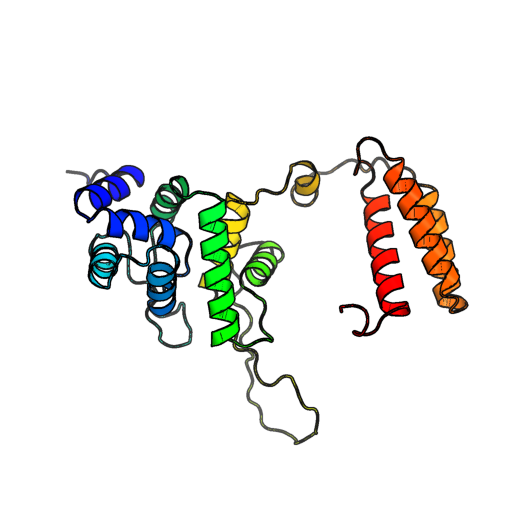 A N 1
ATOM 639 C CA . VAL A 1 86 ? -14.884 2.041 3.097 1.00 94.12 86 VAL A CA 1
ATOM 640 C C . VAL A 1 86 ? -13.363 2.028 3.011 1.00 94.12 86 VAL A C 1
ATOM 642 O O . VAL A 1 86 ? -12.709 2.809 3.706 1.00 94.12 86 VAL A O 1
ATOM 645 N N . ARG A 1 87 ? -12.793 1.177 2.154 1.00 94.56 87 ARG A N 1
ATOM 646 C CA . ARG A 1 87 ? -11.353 1.123 1.903 1.00 94.56 87 ARG A CA 1
ATOM 647 C C . ARG A 1 87 ? -10.852 2.465 1.382 1.00 94.56 87 ARG A C 1
ATOM 649 O O . ARG A 1 87 ? -9.908 2.996 1.954 1.00 94.56 87 ARG A O 1
ATOM 656 N N . GLU A 1 88 ? -11.521 3.063 0.397 1.00 91.75 88 GLU A N 1
ATOM 657 C CA . GLU A 1 88 ? -11.161 4.401 -0.097 1.00 91.75 88 GLU A CA 1
ATOM 658 C C . GLU A 1 88 ? -11.276 5.477 0.993 1.00 91.75 88 GLU A C 1
ATOM 660 O O . GLU A 1 88 ? -10.395 6.332 1.131 1.00 91.75 88 GLU A O 1
ATOM 665 N N . ALA A 1 89 ? -12.314 5.413 1.833 1.00 92.94 89 ALA A N 1
ATOM 666 C CA . ALA A 1 89 ? -12.456 6.321 2.968 1.00 92.94 89 ALA A CA 1
ATOM 667 C C . ALA A 1 89 ? -11.309 6.175 3.988 1.00 92.94 89 ALA A C 1
ATOM 669 O O . ALA A 1 89 ? -10.857 7.177 4.547 1.00 92.94 89 ALA A O 1
ATOM 670 N N . LEU A 1 90 ? -10.803 4.962 4.220 1.00 94.06 90 LEU A N 1
ATOM 671 C CA . LEU A 1 90 ? -9.634 4.718 5.071 1.00 94.06 90 LEU A CA 1
ATOM 672 C C . LEU A 1 90 ? -8.334 5.185 4.399 1.00 94.06 90 LEU A C 1
ATOM 674 O O . LEU A 1 90 ? -7.561 5.902 5.031 1.00 94.06 90 LEU A O 1
ATOM 678 N N . LEU A 1 91 ? -8.126 4.861 3.118 1.00 93.62 91 LEU A N 1
ATOM 679 C CA . LEU A 1 91 ? -6.950 5.274 2.340 1.00 93.62 91 LEU A CA 1
ATOM 680 C C . LEU A 1 91 ? -6.847 6.797 2.194 1.00 93.62 91 LEU A C 1
ATOM 682 O O . LEU A 1 91 ? -5.745 7.325 2.089 1.00 93.62 91 LEU A O 1
ATOM 686 N N . SER A 1 92 ? -7.966 7.526 2.250 1.00 92.06 92 SER A N 1
ATOM 687 C CA . SER A 1 92 ? -7.957 8.996 2.283 1.00 92.06 92 SER A CA 1
ATOM 688 C C . SER A 1 92 ? -7.245 9.585 3.510 1.00 92.06 92 SER A C 1
ATOM 690 O O . SER A 1 92 ? -6.839 10.744 3.482 1.00 92.06 92 SER A O 1
ATOM 692 N N . ARG A 1 93 ? -7.084 8.793 4.579 1.00 92.31 93 ARG A N 1
ATOM 693 C CA . ARG A 1 93 ? -6.416 9.182 5.831 1.00 92.31 93 ARG A CA 1
ATOM 694 C C . ARG A 1 93 ? -4.957 8.722 5.907 1.00 92.31 93 ARG A C 1
ATOM 696 O O . ARG A 1 93 ? -4.302 9.001 6.910 1.00 92.31 93 ARG A O 1
ATOM 703 N N . LEU A 1 94 ? -4.473 7.988 4.904 1.00 93.00 94 LEU A N 1
ATOM 704 C CA . LEU A 1 94 ? -3.123 7.431 4.859 1.00 93.00 94 LEU A CA 1
ATOM 705 C C . LEU A 1 94 ? -2.190 8.371 4.084 1.00 93.00 94 LEU A C 1
ATOM 707 O O . LEU A 1 94 ? -2.537 8.833 2.997 1.00 93.00 94 LEU A O 1
ATOM 711 N N . GLY A 1 95 ? -1.009 8.656 4.637 1.00 90.44 95 GLY A N 1
ATOM 712 C CA . GLY A 1 95 ? 0.022 9.418 3.932 1.00 90.44 95 GLY A CA 1
ATOM 713 C C . GLY A 1 95 ? 0.713 8.591 2.843 1.00 90.44 95 GLY A C 1
ATOM 714 O O . GLY A 1 95 ? 0.799 7.369 2.943 1.00 90.44 95 GLY A O 1
ATOM 715 N N . ARG A 1 96 ? 1.262 9.259 1.820 1.00 89.50 96 ARG A N 1
ATOM 716 C CA . ARG A 1 96 ? 2.008 8.600 0.731 1.00 89.50 96 ARG A CA 1
ATOM 717 C C . ARG A 1 96 ? 3.181 7.767 1.247 1.00 89.50 96 ARG A C 1
ATOM 719 O O . ARG A 1 96 ? 3.292 6.602 0.886 1.00 89.50 96 ARG A O 1
ATOM 726 N N . ASP A 1 97 ? 4.020 8.340 2.105 1.00 90.38 97 ASP A N 1
ATOM 727 C CA . ASP A 1 97 ? 5.210 7.650 2.624 1.00 90.38 97 ASP A CA 1
ATOM 728 C C . ASP A 1 97 ? 4.831 6.415 3.448 1.00 90.38 97 ASP A C 1
ATOM 730 O O . ASP A 1 97 ? 5.465 5.367 3.350 1.00 90.38 97 ASP A O 1
ATOM 734 N N . GLU A 1 98 ? 3.738 6.510 4.206 1.00 92.50 98 GLU A N 1
ATOM 735 C CA . GLU A 1 98 ? 3.205 5.400 4.992 1.00 92.50 98 GLU A CA 1
ATOM 736 C C . GLU A 1 98 ? 2.656 4.287 4.094 1.00 92.50 98 GLU A C 1
ATOM 738 O O . GLU A 1 98 ? 2.915 3.112 4.349 1.00 92.50 98 GLU A O 1
ATOM 743 N N . ALA A 1 99 ? 1.948 4.639 3.017 1.00 92.38 99 ALA A N 1
ATOM 744 C CA . ALA A 1 99 ? 1.464 3.678 2.030 1.00 92.38 99 ALA A CA 1
ATOM 745 C C . ALA A 1 99 ? 2.622 2.947 1.330 1.00 92.38 99 ALA A C 1
ATOM 747 O O . ALA A 1 99 ? 2.580 1.726 1.181 1.00 92.38 99 ALA A O 1
ATOM 748 N N . MET A 1 100 ? 3.686 3.669 0.965 1.00 90.06 100 MET A N 1
ATOM 749 C CA . MET A 1 100 ? 4.888 3.072 0.374 1.00 90.06 100 MET A CA 1
ATOM 750 C C . MET A 1 100 ? 5.629 2.165 1.360 1.00 90.06 100 MET A C 1
ATOM 752 O O . MET A 1 100 ? 6.154 1.124 0.964 1.00 90.06 100 MET A O 1
ATOM 756 N N . LEU A 1 101 ? 5.647 2.517 2.646 1.00 93.06 101 LEU A N 1
ATOM 757 C CA . LEU A 1 101 ? 6.246 1.678 3.680 1.00 93.06 101 LEU A CA 1
ATOM 758 C C . LEU A 1 101 ? 5.454 0.377 3.887 1.00 93.06 101 LEU A C 1
ATOM 760 O O . LEU A 1 101 ? 6.048 -0.698 3.968 1.00 93.06 101 LEU A O 1
ATOM 764 N N . VAL A 1 102 ? 4.120 0.449 3.886 1.00 93.69 102 VAL A N 1
ATOM 765 C CA . VAL A 1 102 ? 3.250 -0.739 3.906 1.00 93.69 102 VAL A CA 1
ATOM 766 C C . VAL A 1 102 ? 3.514 -1.628 2.687 1.00 93.69 102 VAL A C 1
ATOM 768 O O . VAL A 1 102 ? 3.693 -2.840 2.837 1.00 93.69 102 VAL A O 1
ATOM 771 N N . LEU A 1 103 ? 3.593 -1.028 1.493 1.00 90.38 103 LEU A N 1
ATOM 772 C CA . LEU A 1 103 ? 3.893 -1.724 0.238 1.00 90.38 103 LEU A CA 1
ATOM 773 C C . LEU A 1 103 ? 5.239 -2.464 0.319 1.00 90.38 103 LEU A C 1
ATOM 775 O O . LEU A 1 103 ? 5.332 -3.634 -0.058 1.00 90.38 103 LEU A O 1
ATOM 779 N N . LYS A 1 104 ? 6.269 -1.804 0.861 1.00 90.06 104 LYS A N 1
ATOM 780 C CA . LYS A 1 104 ? 7.595 -2.391 1.082 1.00 90.06 104 LYS A CA 1
ATOM 781 C C . LYS A 1 104 ? 7.521 -3.620 1.989 1.00 90.06 104 LYS A C 1
ATOM 783 O O . LYS A 1 104 ? 7.999 -4.679 1.599 1.00 90.06 104 LYS A O 1
ATOM 788 N N . HIS A 1 105 ? 6.872 -3.517 3.148 1.00 92.56 105 HIS A N 1
ATOM 789 C CA . HIS A 1 105 ? 6.753 -4.652 4.069 1.00 92.56 105 HIS A CA 1
ATOM 790 C C . HIS A 1 105 ? 5.965 -5.826 3.474 1.00 92.56 105 HIS A C 1
ATOM 792 O O . HIS A 1 105 ? 6.330 -6.982 3.678 1.00 92.56 105 HIS A O 1
ATOM 798 N N . CYS A 1 106 ? 4.923 -5.555 2.684 1.00 89.81 106 CYS A N 1
ATOM 799 C CA . CYS A 1 106 ? 4.200 -6.607 1.964 1.00 89.81 106 CYS A CA 1
ATOM 800 C C . CYS A 1 106 ? 5.064 -7.265 0.873 1.00 89.81 106 CYS A C 1
ATOM 802 O O . CYS A 1 106 ? 4.950 -8.468 0.645 1.00 89.81 106 CYS A O 1
ATOM 804 N N . SER A 1 107 ? 5.956 -6.504 0.232 1.00 86.94 107 SER A N 1
ATOM 805 C CA . SER A 1 107 ? 6.935 -7.039 -0.728 1.00 86.94 107 SER A CA 1
ATOM 806 C C . SER A 1 107 ? 7.919 -7.986 -0.046 1.00 86.94 107 SER A C 1
ATOM 808 O O . SER A 1 107 ? 8.093 -9.116 -0.492 1.00 86.94 107 SER A O 1
ATOM 810 N N . GLU A 1 108 ? 8.487 -7.558 1.084 1.00 87.75 108 GLU A N 1
ATOM 811 C CA . GLU A 1 108 ? 9.408 -8.363 1.895 1.00 87.75 108 GLU A CA 1
ATOM 812 C C . GLU A 1 108 ? 8.752 -9.669 2.371 1.00 87.75 108 GLU A C 1
ATOM 814 O O . GLU A 1 108 ? 9.409 -10.709 2.422 1.00 87.75 108 GLU A O 1
ATOM 819 N N . TYR A 1 109 ? 7.453 -9.635 2.692 1.00 87.50 109 TYR A N 1
ATOM 820 C CA . TYR A 1 109 ? 6.681 -10.829 3.034 1.00 87.50 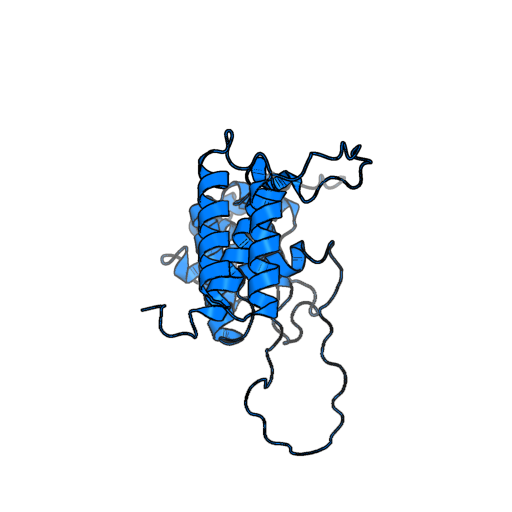109 TYR A CA 1
ATOM 821 C C . TYR A 1 109 ? 6.603 -11.817 1.868 1.00 87.50 109 TYR A C 1
ATOM 823 O O . TYR A 1 109 ? 6.837 -13.010 2.062 1.00 87.50 109 TYR A O 1
ATOM 831 N N . ILE A 1 110 ? 6.304 -11.335 0.657 1.00 83.19 110 ILE A N 1
ATOM 832 C CA . ILE A 1 110 ? 6.209 -12.198 -0.525 1.00 83.19 110 ILE A CA 1
ATOM 833 C C . ILE A 1 110 ? 7.554 -12.850 -0.829 1.00 83.19 110 ILE A C 1
ATOM 835 O O . ILE A 1 110 ? 7.608 -14.060 -1.024 1.00 83.19 110 ILE A O 1
ATOM 839 N N . GLU A 1 111 ? 8.641 -12.080 -0.806 1.00 81.94 111 GLU A N 1
ATOM 840 C CA . GLU A 1 111 ? 9.988 -12.596 -1.080 1.00 81.94 111 GLU A CA 1
ATOM 841 C C . GLU A 1 111 ? 10.397 -13.708 -0.100 1.00 81.94 111 GLU A C 1
ATOM 843 O O . GLU A 1 111 ? 11.065 -14.672 -0.482 1.00 81.94 111 GLU A O 1
ATOM 848 N N . GLN A 1 112 ? 9.970 -13.603 1.162 1.00 83.38 112 GLN A N 1
ATOM 849 C CA . GLN A 1 112 ? 10.249 -14.601 2.198 1.00 83.38 112 GLN A CA 1
ATOM 850 C C . GLN A 1 112 ? 9.369 -15.852 2.082 1.00 83.38 112 GLN A C 1
ATOM 852 O O . GLN A 1 112 ? 9.852 -16.952 2.346 1.00 83.38 112 GLN A O 1
ATOM 857 N N . HIS A 1 113 ? 8.097 -15.698 1.704 1.00 78.50 113 HIS A N 1
ATOM 858 C CA . HIS A 1 113 ? 7.114 -16.788 1.720 1.00 78.50 113 HIS A CA 1
ATOM 859 C C . HIS A 1 113 ? 6.912 -17.489 0.368 1.00 78.50 113 HIS A C 1
ATOM 861 O O . HIS A 1 113 ? 6.577 -18.671 0.355 1.00 78.50 113 HIS A O 1
ATOM 867 N N . PHE A 1 114 ? 7.138 -16.795 -0.750 1.00 72.31 114 PHE A N 1
ATOM 868 C CA . PHE A 1 114 ? 6.960 -17.306 -2.119 1.00 72.31 114 PHE A CA 1
ATOM 869 C C . PHE A 1 114 ? 8.286 -17.413 -2.897 1.00 72.31 114 PHE A C 1
ATOM 871 O O . PHE A 1 114 ? 8.307 -17.900 -4.025 1.00 72.31 114 PHE A O 1
ATOM 878 N N . GLY A 1 115 ? 9.407 -17.042 -2.265 1.00 63.12 115 GLY A N 1
ATOM 879 C CA . GLY A 1 115 ? 10.766 -17.256 -2.760 1.00 63.12 115 GLY A CA 1
ATOM 880 C C . GLY A 1 115 ? 11.364 -16.072 -3.527 1.00 63.12 115 GLY A C 1
ATOM 881 O O . GLY A 1 115 ? 10.670 -15.191 -4.024 1.00 63.12 115 GLY A O 1
ATOM 882 N N . LYS A 1 116 ? 12.699 -16.088 -3.664 1.00 56.59 116 LYS A N 1
ATOM 883 C CA . LYS A 1 116 ? 13.508 -15.039 -4.324 1.00 56.59 116 LYS A CA 1
ATOM 884 C C . LYS A 1 116 ? 13.359 -14.973 -5.856 1.00 56.59 116 LYS A C 1
ATOM 886 O O . LYS A 1 116 ? 14.035 -14.166 -6.483 1.00 56.59 116 LYS A O 1
ATOM 891 N N . GLY A 1 117 ? 12.542 -15.848 -6.448 1.00 53.69 117 GLY A N 1
ATOM 892 C CA . GLY A 1 117 ? 12.307 -15.927 -7.895 1.00 53.69 117 GLY A CA 1
ATOM 893 C C . GLY A 1 117 ? 10.940 -15.404 -8.346 1.00 53.69 117 GLY A C 1
ATOM 894 O O . GLY A 1 117 ? 10.715 -15.279 -9.545 1.00 53.69 117 GLY A O 1
ATOM 895 N N . GLY A 1 118 ? 10.031 -15.096 -7.413 1.00 58.72 118 GLY A N 1
ATOM 896 C CA . GLY A 1 118 ? 8.715 -14.546 -7.738 1.00 58.72 118 GLY A CA 1
ATOM 897 C C . GLY A 1 118 ? 8.764 -13.036 -8.009 1.00 58.72 118 GLY A C 1
ATOM 898 O O . GLY A 1 118 ? 9.631 -12.345 -7.466 1.00 58.72 118 GLY A O 1
ATOM 899 N N . PRO A 1 119 ? 7.829 -12.484 -8.804 1.00 63.41 119 PRO A N 1
ATOM 900 C CA . PRO A 1 119 ? 7.696 -11.040 -8.941 1.00 63.41 119 PRO A CA 1
ATOM 901 C C . PRO A 1 119 ? 7.407 -10.421 -7.569 1.00 63.41 119 PRO A C 1
ATOM 903 O O . PRO A 1 119 ? 6.531 -10.891 -6.838 1.00 63.41 119 PRO A O 1
ATOM 906 N N . ASN A 1 120 ? 8.130 -9.357 -7.217 1.00 72.38 120 ASN A N 1
ATOM 907 C CA . ASN A 1 120 ? 7.830 -8.604 -6.004 1.00 72.38 120 ASN A CA 1
ATOM 908 C C . ASN A 1 120 ? 6.444 -7.935 -6.100 1.00 72.38 120 ASN A C 1
ATOM 910 O O . ASN A 1 120 ? 5.847 -7.815 -7.170 1.00 72.38 120 ASN A O 1
ATOM 914 N N . PHE A 1 121 ? 5.919 -7.490 -4.960 1.00 76.31 121 PHE A N 1
ATOM 915 C CA . PHE A 1 121 ? 4.563 -6.946 -4.851 1.00 76.31 121 PHE A CA 1
ATOM 916 C C . PHE A 1 121 ? 4.246 -5.823 -5.868 1.00 76.31 121 PHE A C 1
ATOM 918 O O . PHE A 1 121 ? 3.185 -5.888 -6.491 1.00 76.31 121 PHE A O 1
ATOM 925 N N . PRO A 1 122 ? 5.141 -4.845 -6.139 1.00 77.00 122 PRO A N 1
ATOM 926 C CA . PRO A 1 122 ? 4.930 -3.868 -7.212 1.00 77.00 122 PRO A CA 1
ATOM 927 C C . PRO A 1 122 ? 4.980 -4.463 -8.626 1.00 77.00 122 PRO A C 1
ATOM 929 O O . PRO A 1 122 ? 4.224 -4.028 -9.491 1.00 77.00 122 PRO A O 1
ATOM 932 N N . ALA A 1 123 ? 5.833 -5.457 -8.890 1.00 76.19 123 ALA A N 1
ATOM 933 C CA . ALA A 1 123 ? 5.871 -6.119 -10.194 1.00 76.19 123 ALA A CA 1
ATOM 934 C C . ALA A 1 123 ? 4.557 -6.858 -10.497 1.00 76.19 123 ALA A C 1
ATOM 936 O O . ALA A 1 123 ? 4.095 -6.841 -11.635 1.00 76.19 123 ALA A O 1
ATOM 937 N N . LEU A 1 124 ? 3.907 -7.432 -9.477 1.00 75.31 124 LEU A N 1
ATOM 938 C CA . LEU A 1 124 ? 2.583 -8.049 -9.622 1.00 75.31 124 LEU A CA 1
ATOM 939 C C . LEU A 1 124 ? 1.498 -7.031 -9.989 1.00 75.31 124 LEU A C 1
ATOM 941 O O . LEU A 1 124 ? 0.626 -7.326 -10.803 1.00 75.31 124 LEU A O 1
ATOM 945 N N . ALA A 1 125 ? 1.558 -5.829 -9.415 1.00 76.06 125 ALA A N 1
ATOM 946 C CA . ALA A 1 125 ? 0.667 -4.742 -9.804 1.00 76.06 125 ALA A CA 1
ATOM 947 C C . ALA A 1 125 ? 0.858 -4.351 -11.268 1.00 76.06 125 ALA A C 1
ATOM 949 O O . ALA A 1 125 ? -0.116 -4.214 -11.995 1.00 76.06 125 ALA A O 1
ATOM 950 N N . LEU A 1 126 ? 2.109 -4.200 -11.712 1.00 68.94 126 LEU A N 1
ATOM 951 C CA . LEU A 1 126 ? 2.410 -3.865 -13.104 1.00 68.94 126 LEU A CA 1
ATOM 952 C C . LEU A 1 126 ? 1.915 -4.944 -14.073 1.00 68.94 126 LEU A C 1
ATOM 954 O O . LEU A 1 126 ? 1.420 -4.600 -15.140 1.00 68.94 126 LEU A O 1
ATOM 958 N N . ALA A 1 127 ? 1.983 -6.222 -13.690 1.00 69.75 127 ALA A N 1
ATOM 959 C CA . ALA A 1 127 ? 1.394 -7.307 -14.471 1.00 69.75 127 ALA A CA 1
ATOM 960 C C . ALA A 1 127 ? -0.138 -7.175 -14.575 1.00 69.75 127 ALA A C 1
ATOM 962 O O . ALA A 1 127 ? -0.676 -7.255 -15.673 1.00 69.75 127 ALA A O 1
ATOM 963 N N . GLN A 1 128 ? -0.831 -6.888 -13.465 1.00 65.75 128 GLN A N 1
ATOM 964 C CA . GLN A 1 128 ? -2.285 -6.637 -13.462 1.00 65.75 128 GLN A CA 1
ATOM 965 C C . GLN A 1 128 ? -2.691 -5.386 -14.256 1.00 65.75 128 GLN A C 1
ATOM 967 O O . GLN A 1 128 ? -3.769 -5.355 -14.840 1.00 65.75 128 GLN A O 1
ATOM 972 N N . LEU A 1 129 ? -1.862 -4.339 -14.248 1.00 62.38 129 LEU A N 1
ATOM 973 C CA . LEU A 1 129 ? -2.134 -3.090 -14.966 1.00 62.38 129 LEU A CA 1
ATOM 974 C C . LEU A 1 129 ? -1.858 -3.221 -16.471 1.00 62.38 129 LEU A C 1
ATOM 976 O O . LEU A 1 129 ? -2.602 -2.669 -17.275 1.00 62.38 129 LEU A O 1
ATOM 980 N N . GLY A 1 130 ? -0.800 -3.946 -16.852 1.00 54.97 130 GLY A N 1
ATOM 981 C CA . GLY A 1 130 ? -0.428 -4.179 -18.251 1.00 54.97 130 GLY A CA 1
ATOM 982 C C . GLY A 1 130 ? -1.349 -5.167 -18.974 1.00 54.97 130 GLY A C 1
ATOM 983 O O . GLY A 1 130 ? -1.611 -5.001 -20.166 1.00 54.97 130 GLY A O 1
ATOM 984 N N . ASP A 1 131 ? -1.890 -6.156 -18.260 1.00 51.41 131 ASP A N 1
ATOM 985 C CA . ASP A 1 131 ? -2.938 -7.046 -18.761 1.00 51.41 131 ASP A CA 1
ATOM 986 C C . ASP A 1 131 ? -4.312 -6.396 -18.539 1.00 51.41 131 ASP A C 1
ATOM 988 O O . ASP A 1 131 ? -4.982 -6.644 -17.543 1.00 51.41 131 ASP A O 1
ATOM 992 N N . GLY A 1 132 ? -4.738 -5.531 -19.462 1.00 42.78 132 GLY A N 1
ATOM 993 C CA . GLY A 1 132 ? -5.963 -4.734 -19.337 1.00 42.78 132 GLY A CA 1
ATOM 994 C C . GLY A 1 132 ? -7.194 -5.465 -18.763 1.00 42.78 132 GLY A C 1
ATOM 995 O O . GLY A 1 132 ? -7.864 -6.231 -19.457 1.00 42.78 132 GLY A O 1
ATOM 996 N N . GLY A 1 133 ? -7.554 -5.112 -17.524 1.00 37.69 133 GLY A N 1
ATOM 997 C CA . GLY A 1 133 ? -8.878 -5.307 -16.921 1.00 37.69 133 GLY A CA 1
ATOM 998 C C . GLY A 1 133 ? -9.024 -6.489 -15.940 1.00 37.69 133 GLY A C 1
ATOM 999 O O . GLY A 1 133 ? -8.403 -7.538 -16.105 1.00 37.69 133 GLY A O 1
ATOM 1000 N N . PRO A 1 134 ? -9.902 -6.363 -14.920 1.00 38.00 134 PRO A N 1
ATOM 1001 C CA . PRO A 1 134 ? -10.051 -7.360 -13.865 1.00 38.00 134 PRO A CA 1
ATOM 1002 C C . PRO A 1 134 ? -10.745 -8.607 -14.420 1.00 38.00 134 PRO A C 1
ATOM 1004 O O . PRO A 1 134 ? -11.929 -8.559 -14.760 1.00 38.00 134 PRO A O 1
ATOM 1007 N N . GLY A 1 135 ? -10.039 -9.739 -14.505 1.00 40.03 135 GLY A N 1
ATOM 1008 C CA . GLY A 1 135 ? -10.717 -10.995 -14.841 1.00 40.03 135 GLY A CA 1
ATOM 1009 C C . GLY A 1 135 ? -9.915 -12.156 -15.414 1.00 40.03 135 GLY A C 1
ATOM 1010 O O . GLY A 1 135 ? -10.549 -13.122 -15.837 1.00 40.03 135 GLY A O 1
ATOM 1011 N N . ARG A 1 136 ? -8.577 -12.145 -15.437 1.00 36.16 136 ARG A N 1
ATOM 1012 C CA . ARG A 1 136 ? -7.822 -13.366 -15.763 1.00 36.16 136 ARG A CA 1
ATOM 1013 C C . ARG A 1 136 ? -7.181 -13.974 -14.516 1.00 36.16 136 ARG A C 1
ATOM 1015 O O . ARG A 1 136 ? -6.155 -13.474 -14.060 1.00 36.16 136 ARG A O 1
ATOM 1022 N N . PRO A 1 137 ? -7.738 -15.080 -13.982 1.00 38.19 137 PRO A N 1
ATOM 1023 C CA . PRO A 1 137 ? -6.970 -15.964 -13.121 1.00 38.19 137 PRO A CA 1
ATOM 1024 C C . PRO A 1 137 ? -5.710 -16.362 -13.884 1.00 38.19 137 PRO A C 1
ATOM 1026 O O . PRO A 1 137 ? -5.794 -16.782 -15.042 1.00 38.19 137 PRO A O 1
ATOM 1029 N N . HIS A 1 138 ? -4.549 -16.202 -13.254 1.00 42.28 138 HIS A N 1
ATOM 1030 C CA . HIS A 1 138 ? -3.310 -16.760 -13.779 1.00 42.28 138 HIS A CA 1
ATOM 1031 C C . HIS A 1 138 ? -3.554 -18.241 -14.097 1.00 42.28 138 HIS A C 1
ATOM 1033 O O . HIS A 1 138 ? -4.159 -18.934 -13.270 1.00 42.28 138 HIS A O 1
ATOM 1039 N N . PRO A 1 139 ? -3.156 -18.743 -15.279 1.00 34.94 139 PRO A N 1
ATOM 1040 C CA . PRO A 1 139 ? -3.332 -20.151 -15.568 1.00 34.94 139 PRO A CA 1
ATOM 1041 C C . PRO A 1 139 ? -2.498 -20.938 -14.554 1.00 34.94 139 PRO A C 1
ATOM 1043 O O . PRO A 1 139 ? -1.270 -20.899 -14.571 1.00 34.94 139 PRO A O 1
ATOM 1046 N N . LEU A 1 140 ? -3.182 -21.638 -13.646 1.00 36.28 140 LEU A N 1
ATOM 1047 C CA . LEU A 1 140 ? -2.602 -22.754 -12.910 1.00 36.28 140 LEU A CA 1
ATOM 1048 C C . LEU A 1 140 ? -1.975 -23.694 -13.952 1.00 36.28 140 LEU A C 1
ATOM 1050 O O . LEU A 1 140 ? -2.647 -23.987 -14.949 1.00 36.28 140 LEU A O 1
ATOM 1054 N N . PRO A 1 141 ? -0.741 -24.189 -13.762 1.00 35.28 141 PRO A N 1
ATOM 1055 C CA . PRO A 1 141 ? -0.215 -25.228 -14.630 1.00 35.28 141 PRO A CA 1
ATOM 1056 C C . PRO A 1 141 ? -1.076 -26.482 -14.431 1.00 35.28 141 PRO A C 1
ATOM 1058 O O . PRO A 1 141 ? -0.955 -27.206 -13.445 1.00 35.28 141 PRO A O 1
ATOM 1061 N N . SER A 1 142 ? -2.020 -26.694 -15.347 1.00 33.94 142 SER A N 1
ATOM 1062 C CA . SER A 1 142 ? -2.807 -27.915 -15.439 1.00 33.94 142 SER A CA 1
ATOM 1063 C C . SER A 1 142 ? -2.013 -28.922 -16.258 1.00 33.94 142 SER A C 1
ATOM 1065 O O . SER A 1 142 ? -1.694 -28.659 -17.415 1.00 33.94 142 SER A O 1
ATOM 1067 N N . GLY A 1 143 ? -1.697 -30.064 -15.648 1.00 32.03 143 GLY A N 1
ATOM 1068 C CA . GLY A 1 143 ? -1.136 -31.216 -16.348 1.00 32.03 143 GLY A CA 1
ATOM 1069 C C . GLY A 1 143 ? 0.094 -31.797 -15.670 1.00 32.03 143 GLY A C 1
ATOM 1070 O O . GLY A 1 143 ? 1.203 -31.674 -16.174 1.00 32.03 143 GLY A O 1
ATOM 1071 N N . ALA A 1 144 ? -0.115 -32.474 -14.541 1.00 41.31 144 ALA A N 1
ATOM 1072 C CA . ALA A 1 144 ? 0.777 -33.552 -14.153 1.00 41.31 144 ALA A CA 1
ATOM 1073 C C . ALA A 1 144 ? 0.577 -34.706 -15.151 1.00 41.31 144 ALA A C 1
ATOM 1075 O O . ALA A 1 144 ? -0.438 -35.391 -15.092 1.00 41.31 144 ALA A O 1
ATOM 1076 N N . GLU A 1 145 ? 1.536 -34.908 -16.051 1.00 29.59 145 GLU A N 1
ATOM 1077 C CA . GLU A 1 145 ? 1.728 -36.153 -16.802 1.00 29.59 145 GLU A CA 1
ATOM 1078 C C . GLU A 1 145 ? 3.191 -36.599 -16.592 1.00 29.59 145 GLU A C 1
ATOM 1080 O O . GLU A 1 145 ? 4.100 -35.763 -16.640 1.00 29.59 145 GLU A O 1
ATOM 1085 N N . PRO A 1 146 ? 3.452 -37.883 -16.292 1.00 41.22 146 PRO A N 1
ATOM 1086 C CA . PRO A 1 146 ? 4.769 -38.355 -15.880 1.00 41.22 146 PRO A CA 1
ATOM 1087 C C . PRO A 1 146 ? 5.630 -38.746 -17.091 1.00 41.22 146 PRO A C 1
ATOM 1089 O O . PRO A 1 146 ? 5.261 -39.639 -17.851 1.00 41.22 146 PRO A O 1
ATOM 1092 N N . GLY A 1 147 ? 6.820 -38.151 -17.250 1.00 28.95 147 GLY A N 1
ATOM 1093 C CA . GLY A 1 147 ? 7.746 -38.597 -18.295 1.00 28.95 147 GLY A CA 1
ATOM 1094 C C . GLY A 1 147 ? 9.087 -37.865 -18.396 1.00 28.95 147 GLY A C 1
ATOM 1095 O O . GLY A 1 147 ? 9.144 -36.757 -18.911 1.00 28.95 147 GLY A O 1
ATOM 1096 N N . TYR A 1 148 ? 10.145 -38.606 -18.042 1.00 30.38 148 TYR A N 1
ATOM 1097 C CA . TYR A 1 148 ? 11.577 -38.475 -18.382 1.00 30.38 148 TYR A CA 1
ATOM 1098 C C . TYR A 1 148 ? 12.501 -37.624 -17.479 1.00 30.38 148 TYR A C 1
ATOM 1100 O O . TYR A 1 148 ? 12.288 -36.426 -17.307 1.00 30.38 148 TYR A O 1
ATOM 1108 N N . PRO A 1 149 ? 13.591 -38.224 -16.944 1.00 41.41 149 PRO A N 1
ATOM 1109 C CA . PRO A 1 149 ? 14.640 -37.504 -16.236 1.00 41.41 149 PRO A CA 1
ATOM 1110 C C . PRO A 1 149 ? 15.652 -36.950 -17.246 1.00 41.41 149 PRO A C 1
ATOM 1112 O O . PRO A 1 149 ? 16.399 -37.701 -17.872 1.00 41.41 149 PRO A O 1
ATOM 1115 N N . GLY A 1 150 ? 15.665 -35.630 -17.405 1.00 32.03 150 GLY A N 1
ATOM 1116 C CA . GLY A 1 150 ? 16.691 -34.896 -18.136 1.00 32.03 150 GLY A CA 1
ATOM 1117 C C . GLY A 1 150 ? 17.182 -33.742 -17.274 1.00 32.03 150 GLY A C 1
ATOM 1118 O O . GLY A 1 150 ? 16.403 -32.869 -16.902 1.00 32.03 150 GLY A O 1
ATOM 1119 N N . GLU A 1 151 ? 18.460 -33.786 -16.917 1.00 40.94 151 GLU A N 1
ATOM 1120 C CA . GLU A 1 151 ? 19.177 -32.789 -16.130 1.00 40.94 151 GLU A CA 1
ATOM 1121 C C . GLU A 1 151 ? 19.048 -31.389 -16.743 1.00 40.94 151 GLU A C 1
ATOM 1123 O O . GLU A 1 151 ? 19.613 -31.117 -17.794 1.00 40.94 151 GLU A O 1
ATOM 1128 N N . ASN A 1 152 ? 18.329 -30.497 -16.061 1.00 38.56 152 ASN A N 1
ATOM 1129 C CA . ASN A 1 152 ? 18.543 -29.052 -16.091 1.00 38.56 152 ASN A CA 1
ATOM 1130 C C . ASN A 1 152 ? 18.053 -28.491 -14.754 1.00 38.56 152 ASN A C 1
ATOM 1132 O O . ASN A 1 152 ? 16.861 -28.496 -14.449 1.00 38.56 152 ASN A O 1
ATOM 1136 N N . GLY A 1 153 ? 18.994 -28.069 -13.912 1.00 38.56 153 GLY A N 1
ATOM 1137 C CA . GLY A 1 153 ? 18.681 -27.412 -12.653 1.00 38.56 153 GLY A CA 1
ATOM 1138 C C . GLY A 1 153 ? 18.113 -26.016 -12.893 1.00 38.56 153 GLY A C 1
ATOM 1139 O O . GLY A 1 153 ? 18.778 -25.189 -13.509 1.00 38.56 153 GLY A O 1
ATOM 1140 N N . GLY A 1 154 ? 16.931 -25.752 -12.327 1.00 35.84 154 GLY A N 1
ATOM 1141 C CA . GLY A 1 154 ? 16.570 -24.409 -11.870 1.00 35.84 154 GLY A CA 1
ATOM 1142 C C . GLY A 1 154 ? 15.349 -23.731 -12.491 1.00 35.84 154 GLY A C 1
ATOM 1143 O O . GLY A 1 154 ? 15.458 -22.563 -12.826 1.00 35.84 154 GLY A O 1
ATOM 1144 N N . ASP A 1 155 ? 14.190 -24.391 -12.564 1.00 40.88 155 ASP A N 1
ATOM 1145 C CA . ASP A 1 155 ? 12.905 -23.681 -12.392 1.00 40.88 155 ASP A CA 1
ATOM 1146 C C . ASP A 1 155 ? 11.852 -24.617 -11.774 1.00 40.88 155 ASP A C 1
ATOM 1148 O O . ASP A 1 155 ? 10.845 -24.998 -12.367 1.00 40.88 155 ASP A O 1
ATOM 1152 N N . ALA A 1 156 ? 12.158 -25.108 -10.572 1.00 35.91 156 ALA A N 1
ATOM 1153 C CA . ALA A 1 156 ? 11.226 -25.911 -9.795 1.00 35.91 156 ALA A CA 1
ATOM 1154 C C . ALA A 1 156 ? 10.323 -24.982 -8.971 1.00 35.91 156 ALA A C 1
ATOM 1156 O O . ALA A 1 156 ? 10.653 -24.624 -7.844 1.00 35.91 156 ALA A O 1
ATOM 1157 N N . GLY A 1 157 ? 9.175 -24.628 -9.550 1.00 43.59 157 GLY A N 1
ATOM 1158 C CA . GLY A 1 157 ? 7.972 -24.229 -8.820 1.00 43.59 157 GLY A CA 1
ATOM 1159 C C . GLY A 1 157 ? 8.010 -22.841 -8.191 1.00 43.59 157 GLY A C 1
ATOM 1160 O O . GLY A 1 157 ? 8.017 -22.715 -6.967 1.00 43.59 157 GLY A O 1
ATOM 1161 N N . THR A 1 158 ? 7.916 -21.793 -9.012 1.00 50.50 158 THR A N 1
ATOM 1162 C CA . THR A 1 158 ? 7.455 -20.497 -8.499 1.00 50.50 158 THR A CA 1
ATOM 1163 C C . THR A 1 158 ? 6.003 -20.673 -8.063 1.00 50.50 158 THR A C 1
ATOM 1165 O O . THR A 1 158 ? 5.114 -20.858 -8.895 1.00 50.50 158 THR A O 1
ATOM 1168 N N . VAL A 1 159 ? 5.761 -20.682 -6.751 1.00 55.34 159 VAL A N 1
ATOM 1169 C CA . VAL A 1 159 ? 4.399 -20.701 -6.214 1.00 55.34 159 VAL A CA 1
ATOM 1170 C C . VAL A 1 159 ? 3.744 -19.388 -6.647 1.00 55.34 159 VAL A C 1
ATOM 1172 O O . VAL A 1 159 ? 4.280 -18.325 -6.322 1.00 55.34 159 VAL A O 1
ATOM 1175 N N . PRO A 1 160 ? 2.629 -19.422 -7.399 1.00 63.28 160 PRO A N 1
ATOM 1176 C CA . PRO A 1 160 ? 1.975 -18.201 -7.840 1.00 63.28 160 PRO A CA 1
ATOM 1177 C C . PRO A 1 160 ? 1.565 -17.383 -6.615 1.00 63.28 160 PRO A C 1
ATOM 1179 O O . PRO A 1 160 ? 0.923 -17.893 -5.694 1.00 63.28 160 PRO A O 1
ATOM 1182 N N . VAL A 1 161 ? 1.974 -16.113 -6.593 1.00 66.19 161 VAL A N 1
ATOM 1183 C CA . VAL A 1 161 ? 1.623 -15.202 -5.502 1.00 66.19 161 VAL A CA 1
ATOM 1184 C C . VAL A 1 161 ? 0.102 -14.996 -5.515 1.00 66.19 161 VAL A C 1
ATOM 1186 O O . VAL A 1 161 ? -0.469 -14.812 -6.594 1.00 66.19 161 VAL A O 1
ATOM 1189 N N . PRO A 1 162 ? -0.587 -15.016 -4.358 1.00 74.50 162 PRO A N 1
ATOM 1190 C CA . PRO A 1 162 ? -2.038 -14.892 -4.329 1.00 74.50 162 PRO A CA 1
ATOM 1191 C C . PRO A 1 162 ? -2.524 -13.575 -4.947 1.00 74.50 162 PRO A C 1
ATOM 1193 O O . PRO A 1 162 ? -2.002 -12.503 -4.642 1.00 74.50 162 PRO A O 1
ATOM 1196 N N . GLN A 1 163 ? -3.585 -13.644 -5.756 1.00 76.38 163 GLN A N 1
ATOM 1197 C CA . GLN A 1 163 ? -4.187 -12.499 -6.455 1.00 76.38 163 GLN A CA 1
ATOM 1198 C C . GLN A 1 163 ? -4.485 -11.265 -5.571 1.00 76.38 163 GLN A C 1
ATOM 1200 O O . GLN A 1 163 ? -4.213 -10.152 -6.033 1.00 76.38 163 GLN A O 1
ATOM 1205 N N . PRO A 1 164 ? -4.950 -11.399 -4.305 1.00 83.50 164 PRO A N 1
ATOM 1206 C CA . PRO A 1 164 ? -5.199 -10.241 -3.441 1.00 83.50 164 PRO A CA 1
ATOM 1207 C C . PRO A 1 164 ? -3.965 -9.368 -3.220 1.00 83.50 164 PRO A C 1
ATOM 1209 O O . PRO A 1 164 ? -4.087 -8.185 -2.899 1.00 83.50 164 PRO A O 1
ATOM 1212 N N . PHE A 1 165 ? -2.767 -9.938 -3.382 1.00 82.81 165 PHE A N 1
ATOM 1213 C CA . PHE A 1 165 ? -1.555 -9.156 -3.294 1.00 82.81 165 PHE A CA 1
ATOM 1214 C C . PHE A 1 165 ? -1.438 -8.166 -4.464 1.00 82.81 165 PHE A C 1
ATOM 1216 O O . PHE A 1 165 ? -1.324 -6.957 -4.260 1.00 82.81 165 PHE A O 1
ATOM 1223 N N . ALA A 1 166 ? -1.536 -8.668 -5.691 1.00 82.62 166 ALA A N 1
ATOM 1224 C CA . ALA A 1 166 ? -1.396 -7.859 -6.897 1.00 82.62 166 ALA A CA 1
ATOM 1225 C C . ALA A 1 166 ? -2.418 -6.705 -6.956 1.00 82.62 166 ALA A C 1
ATOM 1227 O O . ALA A 1 166 ? -2.064 -5.572 -7.281 1.00 82.62 166 ALA A O 1
ATOM 1228 N N . GLU A 1 167 ? -3.669 -6.971 -6.567 1.00 83.94 167 GLU A N 1
ATOM 1229 C CA . GLU A 1 167 ? -4.752 -5.976 -6.564 1.00 83.94 167 GLU A CA 1
ATOM 1230 C C . GLU A 1 167 ? -4.503 -4.825 -5.584 1.00 83.94 167 GLU A C 1
ATOM 1232 O O . GLU A 1 167 ? -4.730 -3.657 -5.906 1.00 83.94 167 GLU A O 1
ATOM 1237 N N . VAL A 1 168 ? -4.021 -5.137 -4.378 1.00 86.56 168 VAL A N 1
ATOM 1238 C CA . VAL A 1 168 ? -3.714 -4.112 -3.374 1.00 86.56 168 VAL A CA 1
ATOM 1239 C C . VAL A 1 168 ? -2.530 -3.261 -3.821 1.00 86.56 168 VAL A C 1
ATOM 1241 O O . VAL A 1 168 ? -2.576 -2.038 -3.681 1.00 86.56 168 VAL A O 1
ATOM 1244 N N . ALA A 1 169 ? -1.496 -3.884 -4.386 1.00 84.56 169 ALA A N 1
ATOM 1245 C CA . ALA A 1 169 ? -0.342 -3.167 -4.906 1.00 84.56 169 ALA A CA 1
ATOM 1246 C C . ALA A 1 169 ? -0.732 -2.211 -6.046 1.00 84.56 169 ALA A C 1
ATOM 1248 O O . ALA A 1 169 ? -0.352 -1.040 -5.999 1.00 84.56 169 ALA A O 1
ATOM 1249 N N . ALA A 1 170 ? -1.548 -2.663 -7.006 1.00 84.25 170 ALA A N 1
ATOM 1250 C CA . ALA A 1 170 ? -2.042 -1.825 -8.101 1.00 84.25 170 ALA A CA 1
ATOM 1251 C C . ALA A 1 170 ? -2.800 -0.609 -7.565 1.00 84.25 170 ALA A C 1
ATOM 1253 O O . ALA A 1 170 ? -2.459 0.525 -7.890 1.00 84.25 170 ALA A O 1
ATOM 1254 N N . ARG A 1 171 ? -3.725 -0.830 -6.627 1.00 87.62 171 ARG A N 1
ATOM 1255 C CA . ARG A 1 171 ? -4.524 0.241 -6.019 1.00 87.62 171 ARG A CA 1
ATOM 1256 C C . ARG A 1 171 ? -3.676 1.290 -5.294 1.00 87.62 171 ARG A C 1
ATOM 1258 O O . ARG A 1 171 ? -3.968 2.483 -5.357 1.00 87.62 171 ARG A O 1
ATOM 1265 N N . ILE A 1 172 ? -2.636 0.862 -4.575 1.00 88.62 172 ILE A N 1
ATOM 1266 C CA . ILE A 1 172 ? -1.734 1.780 -3.864 1.00 88.62 172 ILE A CA 1
ATOM 1267 C C . ILE A 1 172 ? -0.910 2.593 -4.856 1.00 88.62 172 ILE A C 1
ATOM 1269 O O . ILE A 1 172 ? -0.775 3.803 -4.674 1.00 88.62 172 ILE A O 1
ATOM 1273 N N . LEU A 1 173 ? -0.376 1.949 -5.895 1.00 85.94 173 LEU A N 1
ATOM 1274 C CA . LEU A 1 173 ? 0.416 2.626 -6.918 1.00 85.94 173 LEU A CA 1
ATOM 1275 C C . LEU A 1 173 ? -0.437 3.626 -7.705 1.00 85.94 173 LEU A C 1
ATOM 1277 O O . LEU A 1 173 ? -0.052 4.785 -7.799 1.00 85.94 173 LEU A O 1
ATOM 1281 N N . GLU A 1 174 ? -1.627 3.241 -8.161 1.00 84.62 174 GLU A N 1
ATOM 1282 C CA . GLU A 1 174 ? -2.561 4.151 -8.840 1.00 84.62 174 GLU A CA 1
ATOM 1283 C C . GLU A 1 174 ? -2.878 5.390 -7.993 1.00 84.62 174 GLU A C 1
ATOM 1285 O O . GLU A 1 174 ? -2.898 6.515 -8.494 1.00 84.62 174 GLU A O 1
ATOM 1290 N N . ARG A 1 175 ? -3.102 5.199 -6.687 1.00 86.12 175 ARG A N 1
ATOM 1291 C CA . ARG A 1 175 ? -3.526 6.279 -5.793 1.00 86.12 175 ARG A CA 1
ATOM 1292 C C . ARG A 1 175 ? -2.384 7.186 -5.338 1.00 86.12 175 ARG A C 1
ATOM 1294 O O . ARG A 1 175 ? -2.558 8.402 -5.271 1.00 86.12 175 ARG A O 1
ATOM 1301 N N . PHE A 1 176 ? -1.252 6.610 -4.941 1.00 85.25 176 PHE A N 1
ATOM 1302 C CA . PHE A 1 176 ? -0.160 7.335 -4.277 1.00 85.25 176 PHE A CA 1
ATOM 1303 C C . PHE A 1 176 ? 1.038 7.608 -5.189 1.00 85.25 176 PHE A C 1
ATOM 1305 O O . PHE A 1 176 ? 1.898 8.423 -4.845 1.00 85.25 176 PHE A O 1
ATOM 1312 N N . MET A 1 177 ? 1.076 6.970 -6.357 1.00 80.75 177 MET A N 1
ATOM 1313 C CA . MET A 1 177 ? 2.061 7.172 -7.415 1.00 80.75 177 MET A CA 1
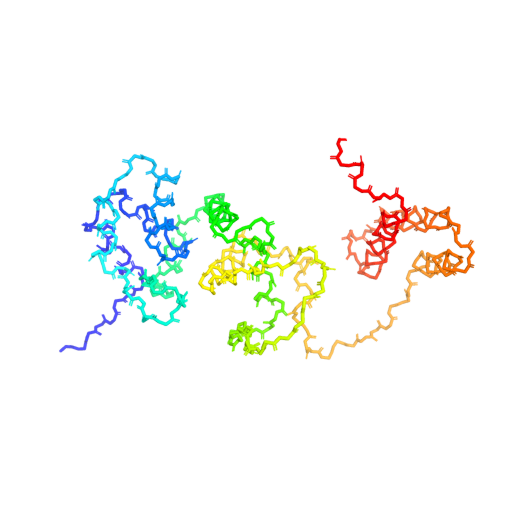ATOM 1314 C C . MET A 1 177 ? 1.351 7.458 -8.752 1.00 80.75 177 MET A C 1
ATOM 1316 O O . MET A 1 177 ? 1.607 6.748 -9.727 1.00 80.75 177 MET A O 1
ATOM 1320 N N . PRO A 1 178 ? 0.476 8.485 -8.842 1.00 73.00 178 PRO A N 1
ATOM 1321 C CA . PRO A 1 178 ? -0.101 8.847 -10.129 1.00 73.00 178 PRO A CA 1
ATOM 1322 C C . PRO A 1 178 ? 1.042 9.179 -11.089 1.00 73.00 178 PRO A C 1
ATOM 1324 O O . PRO A 1 178 ? 1.950 9.944 -10.742 1.00 73.00 178 PRO A O 1
ATOM 1327 N N . LEU A 1 179 ? 1.023 8.567 -12.275 1.00 59.25 179 LEU A N 1
ATOM 1328 C CA . LEU A 1 179 ? 2.000 8.871 -13.312 1.00 59.25 179 LEU A CA 1
ATOM 1329 C C . LEU A 1 179 ? 1.955 10.384 -13.563 1.00 59.25 179 LEU A C 1
ATOM 1331 O O . LEU A 1 179 ? 0.867 10.916 -13.802 1.00 59.25 179 LEU A O 1
ATOM 1335 N N . PRO A 1 180 ? 3.096 11.097 -13.490 1.00 59.00 180 PRO A N 1
ATOM 1336 C CA . PRO A 1 180 ? 3.140 12.496 -13.887 1.00 59.00 180 PRO A CA 1
ATOM 1337 C C . PRO A 1 180 ? 2.507 12.645 -15.273 1.00 59.00 180 PRO A C 1
ATOM 1339 O O . PRO A 1 180 ? 2.716 11.780 -16.122 1.00 59.00 180 PRO A O 1
ATOM 1342 N N . GLU A 1 181 ? 1.744 13.714 -15.514 1.00 56.12 181 GLU A N 1
ATOM 1343 C CA . GLU A 1 181 ? 0.952 13.882 -16.748 1.00 56.12 181 GLU A CA 1
ATOM 1344 C C . GLU A 1 181 ? 1.783 13.693 -18.031 1.00 56.12 181 GLU A C 1
ATOM 1346 O O . GLU A 1 181 ? 1.274 13.201 -19.037 1.00 56.12 181 GLU A O 1
ATOM 1351 N N . GLN A 1 182 ? 3.086 13.991 -17.975 1.00 51.16 182 GLN A N 1
ATOM 1352 C CA . GLN A 1 182 ? 4.044 13.740 -19.056 1.00 51.16 182 GLN A CA 1
ATOM 1353 C C . GLN A 1 182 ? 4.194 12.256 -19.465 1.00 51.16 182 GLN A C 1
ATOM 1355 O O . GLN A 1 182 ? 4.552 11.981 -20.605 1.00 51.16 182 GLN A O 1
ATOM 1360 N N . PHE A 1 183 ? 3.900 11.309 -18.570 1.00 46.94 183 PHE A N 1
ATOM 1361 C CA . PHE A 1 183 ? 3.948 9.858 -18.798 1.00 46.94 183 PHE A CA 1
ATOM 1362 C C . PHE A 1 183 ? 2.555 9.231 -18.975 1.00 46.94 183 PHE A C 1
ATOM 1364 O O . PHE A 1 183 ? 2.448 8.129 -19.507 1.00 46.94 183 PHE A O 1
ATOM 1371 N N . ALA A 1 184 ? 1.481 9.925 -18.575 1.00 54.19 184 ALA A N 1
ATOM 1372 C CA . ALA A 1 184 ? 0.095 9.455 -18.708 1.00 54.19 184 ALA A CA 1
ATOM 1373 C C . ALA A 1 184 ? -0.405 9.406 -20.171 1.00 54.19 184 ALA A C 1
ATOM 1375 O O . ALA A 1 184 ? -1.480 8.887 -20.461 1.00 54.19 184 ALA A O 1
ATOM 1376 N N . THR A 1 185 ? 0.371 9.935 -21.118 1.00 47.84 185 THR A N 1
ATOM 1377 C CA . THR A 1 185 ? 0.026 10.026 -22.544 1.00 47.84 185 THR A CA 1
ATOM 1378 C C . THR A 1 185 ? 0.004 8.691 -23.290 1.00 47.84 185 THR A C 1
ATOM 1380 O O . THR A 1 185 ? -0.470 8.670 -24.428 1.00 47.84 185 THR A O 1
ATOM 1383 N N . TYR A 1 186 ? 0.451 7.590 -22.682 1.00 47.03 186 TYR A N 1
ATOM 1384 C CA . TYR A 1 186 ? 0.530 6.294 -23.363 1.00 47.03 186 TYR A CA 1
ATOM 1385 C C . TYR A 1 186 ? -0.712 5.407 -23.249 1.00 47.03 186 TYR A C 1
ATOM 1387 O O . TYR A 1 186 ? -0.868 4.531 -24.093 1.00 47.03 186 TYR A O 1
ATOM 1395 N N . ASP A 1 187 ? -1.624 5.656 -22.304 1.00 39.75 187 ASP A N 1
ATOM 1396 C CA . ASP A 1 187 ? -2.699 4.690 -22.005 1.00 39.75 187 ASP A CA 1
ATOM 1397 C C . ASP A 1 187 ? -4.124 5.241 -22.179 1.00 39.75 187 ASP A C 1
ATOM 1399 O O . ASP A 1 187 ? -5.092 4.782 -21.580 1.00 39.75 187 ASP A O 1
ATOM 1403 N N . SER A 1 188 ? -4.303 6.301 -22.972 1.00 41.19 188 SER A N 1
ATOM 1404 C CA . SER A 1 188 ? -5.631 6.923 -23.104 1.00 41.19 188 SER A CA 1
ATOM 1405 C C . SER A 1 188 ? -5.938 7.500 -24.478 1.00 41.19 188 SER A C 1
ATOM 1407 O O . SER A 1 188 ? -6.560 8.557 -24.557 1.00 41.19 188 SER A O 1
ATOM 1409 N N . ARG A 1 189 ? -5.553 6.839 -25.581 1.00 39.97 189 ARG A N 1
ATOM 1410 C CA . ARG A 1 189 ? -6.111 7.167 -26.909 1.00 39.97 189 ARG A CA 1
ATOM 1411 C C . ARG A 1 189 ? -6.280 5.953 -27.827 1.00 39.97 189 ARG A C 1
ATOM 1413 O O . ARG A 1 189 ? -5.549 5.789 -28.792 1.00 39.97 189 ARG A O 1
ATOM 1420 N N . THR A 1 190 ? -7.391 5.242 -27.647 1.00 40.91 190 THR A N 1
ATOM 1421 C CA . THR A 1 190 ? -8.125 4.590 -28.756 1.00 40.91 190 THR A CA 1
ATOM 1422 C C . THR A 1 190 ? -9.027 5.603 -29.494 1.00 40.91 190 THR A C 1
ATOM 1424 O O . THR A 1 190 ? -10.049 5.254 -30.075 1.00 40.91 190 THR A O 1
ATOM 1427 N N . GLY A 1 191 ? -8.685 6.895 -29.456 1.00 34.31 191 GLY A N 1
ATOM 1428 C CA . GLY A 1 191 ? -9.295 7.917 -30.307 1.00 34.31 191 GLY A CA 1
ATOM 1429 C C . GLY A 1 191 ? -8.469 8.079 -31.585 1.00 34.31 191 GLY A C 1
ATOM 1430 O O . GLY A 1 191 ? -7.250 7.915 -31.511 1.00 34.31 191 GLY A O 1
ATOM 1431 N N . PRO A 1 192 ? -9.077 8.404 -32.742 1.00 37.66 192 PRO A N 1
ATOM 1432 C CA . PRO A 1 192 ? -8.354 8.598 -33.994 1.00 37.66 192 PRO A CA 1
ATOM 1433 C C . PRO A 1 192 ? -7.484 9.854 -33.885 1.00 37.66 192 PRO A C 1
ATOM 1435 O O . PRO A 1 192 ? -7.890 10.962 -34.232 1.00 37.66 192 PRO A O 1
ATOM 1438 N N . GLN A 1 193 ? -6.282 9.686 -33.345 1.00 39.34 193 GLN A N 1
ATOM 1439 C CA . GLN A 1 193 ? -5.251 10.702 -33.370 1.00 39.34 193 GLN A CA 1
ATOM 1440 C C . GLN A 1 193 ? -4.778 10.767 -34.818 1.00 39.34 193 GLN A C 1
ATOM 1442 O O . GLN A 1 193 ? -4.193 9.816 -35.330 1.00 39.34 193 GLN A O 1
ATOM 1447 N N . VAL A 1 194 ? -5.066 11.880 -35.487 1.00 41.38 194 VAL A N 1
ATOM 1448 C CA . VAL A 1 194 ? -4.442 12.226 -36.761 1.00 41.38 194 VAL A CA 1
ATOM 1449 C C . VAL A 1 194 ? -2.932 12.143 -36.545 1.00 41.38 194 VAL A C 1
ATOM 1451 O O . VAL A 1 194 ? -2.338 12.999 -35.887 1.00 41.38 194 VAL A O 1
ATOM 1454 N N . THR A 1 195 ? -2.326 11.073 -37.052 1.00 41.25 195 THR A N 1
ATOM 1455 C CA . THR A 1 195 ? -0.888 10.923 -37.220 1.00 41.25 195 THR A CA 1
ATOM 1456 C C . THR A 1 195 ? -0.465 11.959 -38.248 1.00 41.25 195 THR A C 1
ATOM 1458 O O . THR A 1 195 ? -0.354 11.675 -39.437 1.00 41.25 195 THR A O 1
ATOM 1461 N N . ALA A 1 196 ? -0.274 13.202 -37.811 1.00 44.97 196 ALA A N 1
ATOM 1462 C CA . ALA A 1 196 ? 0.655 14.063 -38.511 1.00 44.97 196 ALA A CA 1
ATOM 1463 C C . ALA A 1 196 ? 2.006 13.359 -38.368 1.00 44.97 196 ALA A C 1
ATOM 1465 O O . ALA A 1 196 ? 2.547 13.320 -37.262 1.00 44.97 196 ALA A O 1
ATOM 1466 N N . GLU A 1 197 ? 2.465 12.705 -39.437 1.00 46.88 197 GLU A N 1
ATOM 1467 C CA . GLU A 1 197 ? 3.786 12.088 -39.537 1.00 46.88 197 GLU A CA 1
ATOM 1468 C C . GLU A 1 197 ? 4.819 13.142 -39.132 1.00 46.88 197 GLU A C 1
ATOM 1470 O O . GLU A 1 197 ? 5.199 14.016 -39.914 1.00 46.88 197 GLU A O 1
ATOM 1475 N N . ARG A 1 198 ? 5.213 13.134 -37.856 1.00 56.97 198 ARG A N 1
ATOM 1476 C CA . ARG A 1 198 ? 6.302 13.980 -37.394 1.00 56.97 198 ARG A CA 1
ATOM 1477 C C . ARG A 1 198 ? 7.566 13.418 -38.035 1.00 56.97 198 ARG A C 1
ATOM 1479 O O . ARG A 1 198 ? 7.788 12.212 -37.950 1.00 56.97 198 ARG A O 1
ATOM 1486 N N . PRO A 1 199 ? 8.375 14.252 -38.701 1.00 65.25 199 PRO A N 1
ATOM 1487 C CA . PRO A 1 199 ? 9.605 13.776 -39.305 1.00 65.25 199 PRO A CA 1
ATOM 1488 C C . PRO A 1 199 ? 10.524 13.237 -38.206 1.00 65.25 199 PRO A C 1
ATOM 1490 O O . PRO A 1 199 ? 10.849 13.958 -37.264 1.00 65.25 199 PRO A O 1
ATOM 1493 N N . THR A 1 200 ? 10.931 11.973 -38.340 1.00 69.69 200 THR A N 1
ATOM 1494 C CA . THR A 1 200 ? 11.832 11.283 -37.410 1.00 69.69 200 THR A CA 1
ATOM 1495 C C . THR A 1 200 ? 13.088 12.114 -37.154 1.00 69.69 200 THR A C 1
ATOM 1497 O O . THR A 1 200 ? 13.735 12.596 -38.095 1.00 69.69 200 THR A O 1
ATOM 1500 N N . HIS A 1 201 ? 13.462 12.272 -35.882 1.00 78.25 201 HIS A N 1
ATOM 1501 C CA . HIS A 1 201 ? 14.636 13.050 -35.504 1.00 78.25 201 HIS A CA 1
ATOM 1502 C C . HIS A 1 201 ? 15.900 12.496 -36.181 1.00 78.25 201 HIS A C 1
ATOM 1504 O O . HIS A 1 201 ? 16.155 11.290 -36.189 1.00 78.25 201 HIS A O 1
ATOM 1510 N N . ARG A 1 202 ? 16.747 13.367 -36.743 1.00 83.06 202 ARG A N 1
ATOM 1511 C CA . ARG A 1 202 ? 17.947 12.931 -37.491 1.00 83.06 202 ARG A CA 1
ATOM 1512 C C . ARG A 1 202 ? 18.898 12.071 -36.652 1.00 83.06 202 ARG A C 1
ATOM 1514 O O . ARG A 1 202 ? 19.560 11.193 -37.204 1.00 83.06 202 ARG A O 1
ATOM 1521 N N . ALA A 1 203 ? 18.951 12.304 -35.338 1.00 83.31 203 ALA A N 1
ATOM 1522 C CA . ALA A 1 203 ? 19.739 11.482 -34.420 1.00 83.31 203 ALA A CA 1
ATOM 1523 C C . ALA A 1 203 ? 19.230 10.032 -34.359 1.00 83.31 203 ALA A C 1
ATOM 1525 O O . ALA A 1 203 ? 20.048 9.120 -34.360 1.00 83.31 203 ALA A O 1
ATOM 1526 N N . VAL A 1 204 ? 17.909 9.815 -34.408 1.00 84.81 204 VAL A N 1
ATOM 1527 C CA . VAL A 1 204 ? 17.297 8.476 -34.445 1.00 84.81 204 VAL A CA 1
ATOM 1528 C C . VAL A 1 204 ? 17.682 7.740 -35.723 1.00 84.81 204 VAL A C 1
ATOM 1530 O O . VAL A 1 204 ? 18.164 6.612 -35.666 1.00 84.81 204 VAL A O 1
ATOM 1533 N N . VAL A 1 205 ? 17.543 8.389 -36.883 1.00 86.56 205 VAL A N 1
ATOM 1534 C CA . VAL A 1 205 ? 17.904 7.780 -38.178 1.00 86.56 205 VAL A CA 1
ATOM 1535 C C . VAL A 1 205 ? 19.376 7.362 -38.195 1.00 86.56 205 VAL A C 1
ATOM 1537 O O . VAL A 1 205 ? 19.719 6.266 -38.637 1.00 86.56 205 VAL A O 1
ATOM 1540 N N . ARG A 1 206 ? 20.258 8.223 -37.681 1.00 86.44 206 ARG A N 1
ATOM 1541 C CA . ARG A 1 206 ? 21.699 7.969 -37.656 1.00 86.44 206 ARG A CA 1
ATOM 1542 C C . ARG A 1 206 ? 22.095 6.919 -36.613 1.00 86.44 206 ARG A C 1
ATOM 1544 O O . ARG A 1 206 ? 22.960 6.102 -36.907 1.00 86.44 206 ARG A O 1
ATOM 1551 N N . ALA A 1 207 ? 21.443 6.887 -35.453 1.00 86.81 207 ALA A N 1
ATOM 1552 C CA . ALA A 1 207 ? 21.646 5.840 -34.456 1.00 86.81 207 ALA A CA 1
ATOM 1553 C C . ALA A 1 207 ? 21.200 4.460 -34.967 1.00 86.81 207 ALA A C 1
ATOM 1555 O O . ALA A 1 207 ? 21.938 3.491 -34.810 1.00 86.81 207 ALA A O 1
ATOM 1556 N N . ARG A 1 208 ? 20.062 4.374 -35.674 1.00 87.88 208 ARG A N 1
ATOM 1557 C CA . ARG A 1 208 ? 19.617 3.129 -36.328 1.00 87.88 208 ARG A CA 1
ATOM 1558 C C . ARG A 1 208 ? 20.623 2.629 -37.368 1.00 87.88 208 ARG A C 1
ATOM 1560 O O . ARG A 1 208 ? 20.870 1.432 -37.445 1.00 87.88 208 ARG A O 1
ATOM 1567 N N . ALA A 1 209 ? 21.236 3.531 -38.137 1.00 87.94 209 ALA A N 1
ATOM 1568 C CA . ALA A 1 209 ? 22.278 3.158 -39.095 1.00 87.94 209 ALA A CA 1
ATOM 1569 C C . ALA A 1 209 ? 23.548 2.621 -38.410 1.00 87.94 209 ALA A C 1
ATOM 1571 O O . ALA A 1 209 ? 24.159 1.679 -38.910 1.00 87.94 209 ALA A O 1
ATOM 1572 N N . LEU A 1 210 ? 23.933 3.191 -37.263 1.00 85.62 210 LEU A N 1
ATOM 1573 C CA . LEU A 1 210 ? 25.051 2.693 -36.457 1.00 85.62 210 LEU A CA 1
ATOM 1574 C C . LEU A 1 210 ? 24.744 1.317 -35.851 1.00 85.62 210 LEU A C 1
ATOM 1576 O O . LEU A 1 210 ? 25.581 0.424 -35.929 1.00 85.62 210 LEU A O 1
ATOM 1580 N N . LEU A 1 211 ? 23.527 1.099 -35.344 1.00 83.25 211 LEU A N 1
ATOM 1581 C CA . LEU A 1 211 ? 23.092 -0.220 -34.871 1.00 83.25 211 LEU A CA 1
ATOM 1582 C C . LEU A 1 211 ? 23.077 -1.272 -35.988 1.00 83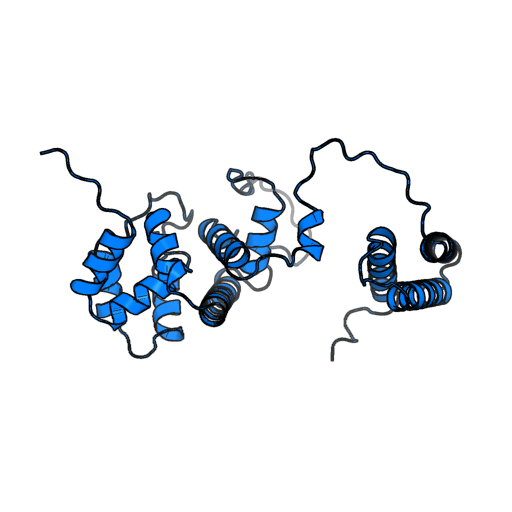.25 211 LEU A C 1
ATOM 1584 O O . LEU A 1 211 ? 23.562 -2.377 -35.782 1.00 83.25 211 LEU A O 1
ATOM 1588 N N . ALA A 1 212 ? 22.601 -0.925 -37.186 1.00 85.75 212 ALA A N 1
ATOM 1589 C CA . ALA A 1 212 ? 22.626 -1.842 -38.326 1.00 85.75 212 ALA A CA 1
ATOM 1590 C C . ALA A 1 212 ? 24.060 -2.232 -38.734 1.00 85.75 212 ALA A C 1
ATOM 1592 O O . ALA A 1 212 ? 24.299 -3.362 -39.159 1.00 85.75 212 ALA A O 1
ATOM 1593 N N . ARG A 1 213 ? 25.026 -1.313 -38.584 1.00 84.19 213 ARG A N 1
ATOM 1594 C CA . ARG A 1 213 ? 26.453 -1.610 -38.779 1.00 84.19 213 ARG A CA 1
ATOM 1595 C C . ARG A 1 213 ? 27.004 -2.493 -37.670 1.00 84.19 213 ARG A C 1
ATOM 1597 O O . ARG A 1 213 ? 27.697 -3.453 -37.979 1.00 84.19 213 ARG A O 1
ATOM 1604 N N . PHE A 1 214 ? 26.631 -2.249 -36.416 1.00 84.94 214 PHE A N 1
ATOM 1605 C CA . PHE A 1 214 ? 26.963 -3.152 -35.316 1.00 84.94 214 PHE A CA 1
ATOM 1606 C C . PHE A 1 214 ? 26.443 -4.578 -35.560 1.00 84.94 214 PHE A C 1
ATOM 1608 O O . PHE A 1 214 ? 27.205 -5.525 -35.400 1.00 84.94 214 PHE A O 1
ATOM 1615 N N . ASP A 1 215 ? 25.195 -4.746 -36.002 1.00 83.12 215 ASP A N 1
ATOM 1616 C CA . ASP A 1 215 ? 24.621 -6.075 -36.257 1.00 83.12 215 ASP A CA 1
ATOM 1617 C C . ASP A 1 215 ? 25.312 -6.809 -37.429 1.00 83.12 215 ASP A C 1
ATOM 1619 O O . ASP A 1 215 ? 25.323 -8.040 -37.465 1.00 83.12 215 ASP A O 1
ATOM 1623 N N . GLY A 1 216 ? 25.910 -6.075 -38.376 1.00 81.94 216 GLY A N 1
ATOM 1624 C CA . GLY A 1 216 ? 26.660 -6.644 -39.504 1.00 81.94 216 GLY A CA 1
ATOM 1625 C C . GLY A 1 216 ? 28.159 -6.854 -39.250 1.00 81.94 216 GLY A C 1
ATOM 1626 O O . GLY A 1 216 ? 28.734 -7.824 -39.742 1.00 81.94 216 GLY A O 1
ATOM 1627 N N . GLU A 1 217 ? 28.802 -5.952 -38.505 1.00 83.88 217 GLU A N 1
ATOM 1628 C CA . GLU A 1 217 ? 30.264 -5.873 -38.334 1.00 83.88 217 GLU A CA 1
ATOM 1629 C C . GLU A 1 217 ? 30.723 -6.264 -36.913 1.00 83.88 217 GLU A C 1
ATOM 1631 O O . GLU A 1 217 ? 31.903 -6.540 -36.701 1.00 83.88 217 GLU A O 1
ATOM 1636 N N . GLY A 1 218 ? 29.818 -6.302 -35.928 1.00 77.31 218 GLY A N 1
ATOM 1637 C CA . GLY A 1 218 ? 30.099 -6.659 -34.529 1.00 77.31 218 GLY A CA 1
ATOM 1638 C C . GLY A 1 218 ? 30.864 -5.596 -33.728 1.00 77.31 218 GLY A C 1
ATOM 1639 O O . GLY A 1 218 ? 31.357 -5.873 -32.632 1.00 77.31 218 GLY A O 1
ATOM 1640 N N . MET A 1 219 ? 30.996 -4.378 -34.255 1.00 81.88 219 MET A N 1
ATOM 1641 C CA . MET A 1 219 ? 31.840 -3.328 -33.682 1.00 81.88 219 MET A CA 1
ATOM 1642 C C . MET A 1 219 ? 31.138 -2.581 -32.542 1.00 81.88 219 MET A C 1
ATOM 1644 O O . MET A 1 219 ? 30.312 -1.702 -32.766 1.00 81.88 219 MET A O 1
ATOM 1648 N N . VAL A 1 220 ? 31.512 -2.879 -31.293 1.00 81.75 220 VAL A N 1
ATOM 1649 C CA . VAL A 1 220 ? 30.932 -2.260 -30.076 1.00 81.75 220 VAL A CA 1
ATOM 1650 C C . VAL A 1 220 ? 30.988 -0.725 -30.096 1.00 81.75 220 VAL A C 1
ATOM 1652 O O . VAL A 1 220 ? 30.110 -0.064 -29.542 1.00 81.75 220 VAL A O 1
ATOM 1655 N N . GLN A 1 221 ? 31.989 -0.151 -30.771 1.00 80.00 221 GLN A N 1
ATOM 1656 C CA . GLN A 1 221 ? 32.129 1.296 -30.933 1.00 80.00 221 GLN A CA 1
ATOM 1657 C C . GLN A 1 221 ? 30.914 1.932 -31.625 1.00 80.00 221 GLN A C 1
ATOM 1659 O O . GLN A 1 221 ? 30.495 3.009 -31.212 1.00 80.00 221 GLN A O 1
ATOM 1664 N N . ASP A 1 222 ? 30.291 1.256 -32.597 1.00 84.38 222 ASP A N 1
ATOM 1665 C CA . ASP A 1 222 ? 29.112 1.790 -33.287 1.00 84.38 222 ASP A CA 1
ATOM 1666 C C . ASP A 1 222 ? 27.918 1.949 -32.322 1.00 84.38 222 ASP A C 1
ATOM 1668 O O . ASP A 1 222 ? 27.158 2.914 -32.417 1.00 84.38 222 ASP A O 1
ATOM 1672 N N . VAL A 1 223 ? 27.782 1.056 -31.332 1.00 82.25 223 VAL A N 1
ATOM 1673 C CA . VAL A 1 223 ? 26.742 1.156 -30.291 1.00 82.25 223 VAL A CA 1
ATOM 1674 C C . VAL A 1 223 ? 27.047 2.296 -29.315 1.00 82.25 223 VAL A C 1
ATOM 1676 O O . VAL A 1 223 ? 26.145 3.048 -28.946 1.00 82.25 223 VAL A O 1
ATOM 1679 N N . ILE A 1 224 ? 28.315 2.469 -28.923 1.00 82.75 224 ILE A N 1
ATOM 1680 C CA . ILE A 1 224 ? 28.750 3.588 -28.068 1.00 82.75 224 ILE A CA 1
ATOM 1681 C C . ILE A 1 224 ? 28.463 4.927 -28.761 1.00 82.75 224 ILE A C 1
ATOM 1683 O O . ILE A 1 224 ? 27.884 5.826 -28.146 1.00 82.75 224 ILE A O 1
ATOM 1687 N N . ASP A 1 225 ? 28.810 5.042 -30.043 1.00 83.19 225 ASP A N 1
ATOM 1688 C CA . ASP A 1 225 ? 28.599 6.251 -30.840 1.00 83.19 225 ASP A CA 1
ATOM 1689 C C . ASP A 1 225 ? 27.100 6.552 -31.017 1.00 83.19 225 ASP A C 1
ATOM 1691 O O . ASP A 1 225 ? 26.685 7.712 -30.940 1.00 83.19 225 ASP A O 1
ATOM 1695 N N . ALA A 1 226 ? 26.263 5.519 -31.181 1.00 84.44 226 ALA A N 1
ATOM 1696 C CA . ALA A 1 226 ? 24.807 5.659 -31.237 1.00 84.44 226 ALA A CA 1
ATOM 1697 C C . ALA A 1 226 ? 24.226 6.198 -29.918 1.00 84.44 226 ALA A C 1
ATOM 1699 O O . ALA A 1 226 ? 23.411 7.124 -29.934 1.00 84.44 226 ALA A O 1
ATOM 1700 N N . VAL A 1 227 ? 24.677 5.673 -28.772 1.00 85.69 227 VAL A N 1
ATOM 1701 C CA . VAL A 1 227 ? 24.242 6.124 -27.438 1.00 85.69 227 VAL A CA 1
ATOM 1702 C C . VAL A 1 227 ? 24.676 7.566 -27.171 1.00 85.69 227 VAL A C 1
ATOM 1704 O O . VAL A 1 227 ? 23.866 8.362 -26.696 1.00 85.69 227 VAL A O 1
ATOM 1707 N N . GLN A 1 228 ? 25.919 7.936 -27.500 1.00 85.31 228 GLN A N 1
ATOM 1708 C CA . GLN A 1 228 ? 26.403 9.311 -27.319 1.00 85.31 228 GLN A CA 1
ATOM 1709 C C . GLN A 1 228 ? 25.641 10.311 -28.196 1.00 85.31 228 GLN A C 1
ATOM 1711 O O . GLN A 1 228 ? 25.270 11.388 -27.724 1.00 85.31 228 GLN A O 1
ATOM 1716 N N . LEU A 1 229 ? 25.358 9.941 -29.448 1.00 87.12 229 LEU A N 1
ATOM 1717 C CA . LEU A 1 229 ? 24.580 10.765 -30.370 1.00 87.12 229 LEU A CA 1
ATOM 1718 C C . LEU A 1 229 ? 23.158 11.015 -29.852 1.00 87.12 229 LEU A C 1
ATOM 1720 O O . LEU A 1 229 ? 22.665 12.143 -29.908 1.00 87.12 229 LEU A O 1
ATOM 1724 N N . LEU A 1 230 ? 22.501 9.968 -29.351 1.00 85.69 230 LEU A N 1
ATOM 1725 C CA . LEU A 1 230 ? 21.146 10.058 -28.816 1.00 85.69 230 LEU A CA 1
ATOM 1726 C C . LEU A 1 230 ? 21.105 10.834 -27.496 1.00 85.69 230 LEU A C 1
ATOM 1728 O O . LEU A 1 230 ? 20.233 11.686 -27.349 1.00 85.69 230 LEU A O 1
ATOM 1732 N N . ARG A 1 231 ? 22.083 10.642 -26.598 1.00 83.00 231 ARG A N 1
ATOM 1733 C CA . ARG A 1 231 ? 22.212 11.436 -25.364 1.00 83.00 231 ARG A CA 1
ATOM 1734 C C . ARG A 1 231 ? 22.298 12.932 -25.673 1.00 83.00 231 ARG A C 1
ATOM 1736 O O . ARG A 1 231 ? 21.519 13.712 -25.131 1.00 83.00 231 ARG A O 1
ATOM 1743 N N . GLY A 1 232 ? 23.194 13.323 -26.581 1.00 83.75 232 GLY A N 1
ATOM 1744 C CA . GLY A 1 232 ? 23.361 14.730 -26.955 1.00 83.75 232 GLY A CA 1
ATOM 1745 C C . GLY A 1 232 ? 22.098 15.339 -27.570 1.00 83.75 232 GLY A C 1
ATOM 1746 O O . GLY A 1 232 ? 21.798 16.504 -27.331 1.00 83.75 232 GLY A O 1
ATOM 1747 N N . ALA A 1 233 ? 21.323 14.547 -28.317 1.00 83.62 233 ALA A N 1
ATOM 1748 C CA . ALA A 1 233 ? 20.039 14.982 -28.860 1.00 83.62 233 ALA A CA 1
ATOM 1749 C C . ALA A 1 233 ? 18.954 15.124 -27.776 1.00 83.62 233 ALA A C 1
ATOM 1751 O O . ALA A 1 233 ? 18.210 16.099 -27.802 1.00 83.62 233 ALA A O 1
ATOM 1752 N N . THR A 1 234 ? 18.883 14.201 -26.809 1.00 80.81 234 THR A N 1
ATOM 1753 C CA . THR A 1 234 ? 17.931 14.287 -25.686 1.00 80.81 234 THR A CA 1
ATOM 1754 C C . THR A 1 234 ? 18.241 15.440 -24.727 1.00 80.81 234 THR A C 1
ATOM 1756 O O . THR A 1 234 ? 17.324 16.033 -24.173 1.00 80.81 234 THR A O 1
ATOM 1759 N N . GLU A 1 235 ? 19.517 15.798 -24.544 1.00 80.31 235 GLU A N 1
ATOM 1760 C CA . GLU A 1 235 ? 19.940 16.913 -23.678 1.00 80.31 235 GLU A CA 1
ATOM 1761 C C . GLU A 1 235 ? 19.623 18.293 -24.275 1.00 80.31 235 GLU A C 1
ATOM 1763 O O . GLU A 1 235 ? 19.469 19.265 -23.540 1.00 80.31 235 GLU A O 1
ATOM 1768 N N . GLN A 1 236 ? 19.522 18.389 -25.603 1.00 78.06 236 GLN A N 1
ATOM 1769 C CA . GLN A 1 236 ? 19.198 19.629 -26.320 1.00 78.06 236 GLN A CA 1
ATOM 1770 C C . GLN A 1 236 ? 17.687 19.834 -26.504 1.00 78.06 236 GLN A C 1
ATOM 1772 O O . GLN A 1 236 ? 17.258 20.826 -27.098 1.00 78.06 236 GLN A O 1
ATOM 1777 N N . GLU A 1 237 ? 16.877 18.896 -26.021 1.00 74.38 237 GLU A N 1
ATOM 1778 C CA . GLU A 1 237 ? 15.438 18.907 -26.201 1.00 74.38 237 GLU A CA 1
ATOM 1779 C C . GLU A 1 237 ? 14.733 19.803 -25.171 1.00 74.38 237 GLU A C 1
ATOM 1781 O O . GLU A 1 237 ? 14.833 19.590 -23.961 1.00 74.38 237 GLU A O 1
ATOM 1786 N N . GLN A 1 238 ? 13.959 20.784 -25.655 1.00 61.75 238 GLN A N 1
ATOM 1787 C CA . GLN A 1 238 ? 13.164 21.675 -24.810 1.00 61.75 238 GLN A CA 1
ATOM 1788 C C . GLN A 1 238 ? 11.704 21.761 -25.304 1.00 61.75 238 GLN A C 1
ATOM 1790 O O . GLN A 1 238 ? 11.473 22.257 -26.410 1.00 61.75 238 GLN A O 1
ATOM 1795 N N . PRO A 1 239 ? 10.698 21.361 -24.498 1.00 66.81 239 PRO A N 1
ATOM 1796 C CA . PRO A 1 239 ? 10.810 20.748 -23.172 1.00 66.81 239 PRO A CA 1
ATOM 1797 C C . PRO A 1 239 ? 11.342 19.302 -23.238 1.00 66.81 239 PRO A C 1
ATOM 1799 O O . PRO A 1 239 ? 11.130 18.630 -24.245 1.00 66.81 239 PRO A O 1
ATOM 1802 N N . PRO A 1 240 ? 11.991 18.804 -22.170 1.00 60.12 240 PRO A N 1
ATOM 1803 C CA . PRO A 1 240 ? 12.460 17.421 -22.117 1.00 60.12 240 PRO A CA 1
ATOM 1804 C C . PRO A 1 240 ? 11.286 16.443 -22.272 1.00 60.12 240 PRO A C 1
ATOM 1806 O O . PRO A 1 240 ? 10.277 16.572 -21.574 1.00 60.12 240 PRO A O 1
ATOM 1809 N N . GLY A 1 241 ? 11.415 15.470 -23.180 1.00 61.25 241 GLY A N 1
ATOM 1810 C CA . GLY A 1 241 ? 10.377 14.473 -23.469 1.00 61.25 241 GLY A CA 1
ATOM 1811 C C . GLY A 1 241 ? 9.365 14.893 -24.543 1.00 61.25 241 GLY A C 1
ATOM 1812 O O . GLY A 1 241 ? 8.280 14.314 -24.611 1.00 61.25 241 GLY A O 1
ATOM 1813 N N . ALA A 1 242 ? 9.680 15.897 -25.367 1.00 67.69 242 ALA A N 1
ATOM 1814 C CA . ALA A 1 242 ? 8.818 16.342 -26.466 1.00 67.69 242 ALA A CA 1
ATOM 1815 C C . ALA A 1 242 ? 8.736 15.326 -27.630 1.00 67.69 242 ALA A C 1
ATOM 1817 O O . ALA A 1 242 ? 7.717 15.263 -28.330 1.00 67.69 242 ALA A O 1
ATOM 1818 N N . ASP A 1 243 ? 9.781 14.521 -27.811 1.00 74.19 243 ASP A N 1
ATOM 1819 C CA . ASP A 1 243 ? 9.970 13.507 -28.837 1.00 74.19 243 ASP A CA 1
ATOM 1820 C C . ASP A 1 243 ? 10.087 12.115 -28.187 1.00 74.19 243 ASP A C 1
ATOM 1822 O O . ASP A 1 243 ? 11.173 11.668 -27.793 1.00 74.19 243 ASP A O 1
ATOM 1826 N N . PRO A 1 244 ? 8.962 11.391 -28.071 1.00 72.81 244 PRO A N 1
ATOM 1827 C CA . PRO A 1 244 ? 8.962 10.045 -27.515 1.00 72.81 244 PRO A CA 1
ATOM 1828 C C . PRO A 1 244 ? 9.794 9.043 -28.331 1.00 72.81 244 PRO A C 1
ATOM 1830 O O . PRO A 1 244 ? 10.294 8.070 -27.761 1.00 72.81 244 PRO A O 1
ATOM 1833 N N . GLU A 1 245 ? 9.959 9.253 -29.644 1.00 77.69 245 GLU A N 1
ATOM 1834 C CA . GLU A 1 245 ? 10.738 8.349 -30.497 1.00 77.69 245 GLU A CA 1
ATOM 1835 C C . GLU A 1 245 ? 12.230 8.444 -30.152 1.00 77.69 245 GLU A C 1
ATOM 1837 O O . GLU A 1 245 ? 12.912 7.423 -30.038 1.00 77.69 245 GLU A O 1
ATOM 1842 N N . LEU A 1 246 ? 12.720 9.660 -29.895 1.00 79.62 246 LEU A N 1
ATOM 1843 C CA . LEU A 1 246 ? 14.105 9.921 -29.509 1.00 79.62 246 LEU A CA 1
ATOM 1844 C C . LEU A 1 246 ? 14.488 9.232 -28.189 1.00 79.62 246 LEU A C 1
ATOM 1846 O O . LEU A 1 246 ? 15.493 8.518 -28.130 1.00 79.62 246 LEU A O 1
ATOM 1850 N N . TRP A 1 247 ? 13.668 9.394 -27.147 1.00 78.44 247 TRP A N 1
ATOM 1851 C CA . TRP A 1 247 ? 13.893 8.751 -25.846 1.00 78.44 247 TRP A CA 1
ATOM 1852 C C . TRP A 1 247 ? 13.764 7.225 -25.914 1.00 78.44 247 TRP A C 1
ATOM 1854 O O . TRP A 1 247 ? 14.557 6.509 -25.296 1.00 78.44 247 TRP A O 1
ATOM 1864 N N . GLY A 1 248 ? 12.814 6.712 -26.704 1.00 82.81 248 GLY A N 1
ATOM 1865 C CA . GLY A 1 248 ? 12.632 5.273 -26.903 1.00 82.81 248 GLY A CA 1
ATOM 1866 C C . GLY A 1 248 ? 13.808 4.606 -27.624 1.00 82.81 248 GLY A C 1
ATOM 1867 O O . GLY A 1 248 ? 14.153 3.459 -27.334 1.00 82.81 248 GLY A O 1
ATOM 1868 N N . GLU A 1 249 ? 14.449 5.301 -28.562 1.00 84.31 249 GLU A N 1
ATOM 1869 C CA . GLU A 1 249 ? 15.666 4.818 -29.229 1.00 84.31 249 GLU A CA 1
ATOM 1870 C C . GLU A 1 249 ? 16.897 4.920 -28.323 1.00 84.31 249 GLU A C 1
ATOM 1872 O O . GLU A 1 249 ? 17.711 3.997 -28.296 1.00 84.31 249 GLU A O 1
ATOM 1877 N N . TYR A 1 250 ? 17.008 5.979 -27.513 1.00 84.25 250 TYR A N 1
ATOM 1878 C CA . TYR A 1 250 ? 18.092 6.113 -26.532 1.00 84.25 250 TYR A CA 1
ATOM 1879 C C . TYR A 1 250 ? 18.075 4.979 -25.501 1.00 84.25 250 TYR A C 1
ATOM 1881 O O . TYR A 1 250 ? 19.111 4.354 -25.247 1.00 84.25 250 TYR A O 1
ATOM 1889 N N . ALA A 1 251 ? 16.896 4.655 -24.959 1.00 84.31 251 ALA A N 1
ATOM 1890 C CA . ALA A 1 251 ? 16.727 3.548 -24.022 1.00 84.31 251 ALA A CA 1
ATOM 1891 C C . ALA A 1 251 ? 17.127 2.201 -24.651 1.00 84.31 251 ALA A C 1
ATOM 1893 O O . ALA A 1 251 ? 17.914 1.458 -24.062 1.00 84.31 251 ALA A O 1
ATOM 1894 N N . ARG A 1 252 ? 16.659 1.916 -25.875 1.00 85.00 252 ARG A N 1
ATOM 1895 C CA . ARG A 1 252 ? 16.999 0.682 -26.604 1.00 85.00 252 ARG A CA 1
ATOM 1896 C C . ARG A 1 252 ? 18.496 0.558 -26.885 1.00 85.00 252 ARG A C 1
ATOM 1898 O O . ARG A 1 252 ? 19.069 -0.495 -26.618 1.00 85.00 252 ARG A O 1
ATOM 1905 N N . CYS A 1 253 ? 19.146 1.628 -27.347 1.00 83.81 253 CYS A N 1
ATOM 1906 C CA . CYS A 1 253 ? 20.592 1.623 -27.593 1.00 83.81 253 CYS A CA 1
ATOM 1907 C C . CYS A 1 253 ? 21.394 1.415 -26.301 1.00 83.81 253 CYS A C 1
ATOM 1909 O O . CYS A 1 253 ? 22.395 0.705 -26.304 1.00 83.81 253 CYS A O 1
ATOM 1911 N N . THR A 1 254 ? 20.945 1.999 -25.187 1.00 83.75 254 THR A N 1
ATOM 1912 C CA . THR A 1 254 ? 21.619 1.864 -23.886 1.00 83.75 254 THR A CA 1
ATOM 1913 C C . THR A 1 254 ? 21.505 0.441 -23.336 1.00 83.75 254 THR A C 1
ATOM 1915 O O . THR A 1 254 ? 22.494 -0.104 -22.850 1.00 83.75 254 THR A O 1
ATOM 1918 N N . LEU A 1 255 ? 20.333 -0.192 -23.461 1.00 84.12 255 LEU A N 1
ATOM 1919 C CA . LEU A 1 255 ? 20.144 -1.602 -23.099 1.00 84.12 255 LEU A CA 1
ATOM 1920 C C . LEU A 1 255 ? 20.998 -2.523 -23.974 1.00 84.12 255 LEU A C 1
ATOM 1922 O O . LEU A 1 255 ? 21.664 -3.416 -23.459 1.00 84.12 255 LEU A O 1
ATOM 1926 N N . ARG A 1 256 ? 21.057 -2.253 -25.281 1.00 80.56 256 ARG A N 1
ATOM 1927 C CA . ARG A 1 256 ? 21.904 -3.012 -26.204 1.00 80.56 256 ARG A CA 1
ATOM 1928 C C . ARG A 1 256 ? 23.388 -2.866 -25.875 1.00 80.56 256 ARG A C 1
ATOM 1930 O O . ARG A 1 256 ? 24.120 -3.847 -25.900 1.00 80.56 256 ARG A O 1
ATOM 1937 N N . LEU A 1 257 ? 23.836 -1.661 -25.519 1.00 82.31 257 LEU A N 1
ATOM 1938 C CA . LEU A 1 257 ? 25.208 -1.435 -25.066 1.00 82.31 257 LEU A CA 1
ATOM 1939 C C . LEU A 1 257 ? 25.511 -2.213 -23.780 1.00 82.31 257 LEU A C 1
ATOM 1941 O O . LEU A 1 257 ? 26.599 -2.768 -23.650 1.00 82.31 257 LEU A O 1
ATOM 1945 N N . TRP A 1 258 ? 24.554 -2.279 -22.853 1.00 80.88 258 TRP A N 1
ATOM 1946 C CA . TRP A 1 258 ? 24.683 -3.052 -21.618 1.00 80.88 258 TRP A CA 1
ATOM 1947 C C . TRP A 1 258 ? 24.806 -4.560 -21.885 1.00 80.88 258 TRP A C 1
ATOM 1949 O O . TRP A 1 258 ? 25.733 -5.182 -21.368 1.00 80.88 258 TRP A O 1
ATOM 1959 N N . GLU A 1 259 ? 23.960 -5.122 -22.757 1.00 79.62 259 GLU A N 1
ATOM 1960 C CA . GLU A 1 259 ? 24.049 -6.527 -23.199 1.00 79.62 259 GLU A CA 1
ATOM 1961 C C . GLU A 1 259 ? 25.423 -6.862 -23.799 1.00 79.62 259 GLU A C 1
ATOM 1963 O O . GLU A 1 259 ? 25.948 -7.956 -23.599 1.00 79.62 259 GLU A O 1
ATOM 1968 N N . VAL A 1 260 ? 26.012 -5.908 -24.526 1.00 78.69 260 VAL A N 1
ATOM 1969 C CA . VAL A 1 260 ? 27.294 -6.076 -25.222 1.00 78.69 260 VAL A CA 1
ATOM 1970 C C . VAL A 1 260 ? 28.499 -5.862 -24.295 1.00 78.69 260 VAL A C 1
ATOM 1972 O O . VAL A 1 260 ? 29.524 -6.517 -24.480 1.00 78.69 260 VAL A O 1
ATOM 1975 N N . GLN A 1 261 ? 28.411 -4.966 -23.302 1.00 71.56 261 GLN A N 1
ATOM 1976 C CA . GLN A 1 261 ? 29.544 -4.596 -22.437 1.00 71.56 261 GLN A CA 1
ATOM 1977 C C . GLN A 1 261 ? 29.571 -5.248 -21.048 1.00 71.56 261 GLN A C 1
ATOM 1979 O O . GLN A 1 261 ? 30.621 -5.194 -20.404 1.00 71.56 261 GLN A O 1
ATOM 1984 N N . GLY A 1 262 ? 28.493 -5.864 -20.551 1.00 57.19 262 GLY A N 1
ATOM 1985 C CA . GLY A 1 262 ? 28.491 -6.326 -19.162 1.00 57.19 262 GLY A CA 1
ATOM 1986 C C . GLY A 1 262 ? 27.561 -7.485 -18.833 1.00 57.19 262 GLY A C 1
ATOM 1987 O O . GLY A 1 262 ? 26.423 -7.281 -18.425 1.00 57.19 262 GLY A O 1
ATOM 1988 N N . GLY A 1 263 ? 28.130 -8.694 -18.797 1.00 56.16 263 GLY A N 1
ATOM 1989 C CA . GLY A 1 263 ? 27.741 -9.679 -17.786 1.00 56.16 263 GLY A CA 1
ATOM 1990 C C . GLY A 1 263 ? 27.947 -9.129 -16.361 1.00 56.16 263 GLY A C 1
ATOM 1991 O O . GLY A 1 263 ? 28.674 -8.158 -16.158 1.00 56.16 263 GLY A O 1
ATOM 1992 N N . ALA A 1 264 ? 27.307 -9.774 -15.381 1.00 45.78 264 ALA A N 1
ATOM 1993 C CA . ALA A 1 264 ? 26.982 -9.338 -14.009 1.00 45.78 264 ALA A CA 1
ATOM 1994 C C . ALA A 1 264 ? 28.083 -8.739 -13.081 1.00 45.78 264 ALA A C 1
ATOM 1996 O O . ALA A 1 264 ? 27.836 -8.559 -11.890 1.00 45.78 264 ALA A O 1
ATOM 1997 N N . ALA A 1 265 ? 29.287 -8.418 -13.555 1.00 45.94 265 ALA A N 1
ATOM 1998 C CA . ALA A 1 265 ? 30.415 -7.977 -12.729 1.00 45.94 265 ALA A CA 1
ATOM 1999 C C . ALA A 1 265 ? 30.488 -6.459 -12.450 1.00 45.94 265 ALA A C 1
ATOM 2001 O O . ALA A 1 265 ? 31.262 -6.056 -11.586 1.00 45.94 265 ALA A O 1
ATOM 2002 N N . LEU A 1 266 ? 29.702 -5.617 -13.130 1.00 42.19 266 LEU A N 1
ATOM 2003 C CA . LEU A 1 266 ? 29.767 -4.149 -12.984 1.00 42.19 266 LEU A CA 1
ATOM 2004 C C . LEU A 1 266 ? 28.782 -3.553 -11.953 1.00 42.19 266 LEU A C 1
ATOM 2006 O O . LEU A 1 266 ? 28.675 -2.337 -11.850 1.00 42.19 266 LEU A O 1
ATOM 2010 N N . LEU A 1 267 ? 28.086 -4.387 -11.169 1.00 43.56 267 LEU A N 1
ATOM 2011 C CA . LEU A 1 267 ? 27.216 -3.959 -10.058 1.00 43.56 267 LEU A CA 1
ATOM 2012 C C . LEU A 1 267 ? 27.882 -4.128 -8.673 1.00 43.56 267 LEU A C 1
ATOM 2014 O O . LEU A 1 267 ? 27.233 -4.565 -7.723 1.00 43.56 267 LEU A O 1
ATOM 2018 N N . ARG A 1 268 ? 29.175 -3.805 -8.544 1.00 34.22 268 ARG A N 1
ATOM 2019 C CA . ARG A 1 268 ? 29.813 -3.580 -7.233 1.00 34.22 268 ARG A CA 1
ATOM 2020 C C . ARG A 1 268 ? 30.276 -2.145 -7.090 1.00 34.22 268 ARG A C 1
ATOM 2022 O O . ARG A 1 268 ? 30.880 -1.643 -8.061 1.00 34.22 268 ARG A O 1
#

Sequence (268 aa):
RPDRRRTPLERVSRFSAGASPAAARLAVYLAATPLCLPVMQLVQRTMLPGSGPSELAEVLVGGLVTRARADQGGDGSQWYDIDPEVREALLSRLGRDEAMLVLKHCSEYIEQHFGKGGPNFPALALAQLGDGGPGRPHPLPSGAEPGYPGENGGDAGTVPVPQPFAEVAARILERFMPLPEQFATYDSRTGPQVTAERPTHRAVVRARALLARFDGEGMVQDVIDAVQLLRGATEQEQPPGADPELWGEYARCTLRLWEVQGGAALLR

Radius of gyration: 24.95 Å; chains: 1; bounding box: 70×60×61 Å